Protein AF-A0A3D1R411-F1 (afdb_monomer_lite)

Foldseek 3Di:
DPQWDAWDKDWDDDPPHRVAIEIAIETEGADPVVVCVLPQQFAWDWAWAQDVNFTWTWIARLLAGRDTRTDGDDPVCLVRNLRNCVVVQWHFYWYDHPPDIDTPGVNGHLADYDSVCLLNVLVVCVVVVVLVSSLVSLVVVCVVPVQQHLSSLQSPLVSCVVVVNLVRSLVSLLSSQQSQADPQQFHALSNLSSLLSNLVSCVVVVVNQLSVLSLVLSCLSRVSRLVSLLSVCLSVVPDLVSLLQSLLSSVLSPHDLVVSLVSCVSVCVVVVHDSVVSSVSSVVSNVVDDSNPHCPVPDPGDRSVVSLCSNQNDDPSSPDPDVVVVD

Secondary structure (DSSP, 8-state):
--SEEEEEEEEEEETTEEEEEEEEEEEEES-HHHHHHHHTT---EEEEEEETTEEEEEEEETTTEEEEEEEEPPGGGHHHHHHHHHHHT---EEEEETTEEEE-HHHHTT----TTSHHHHHHHHHHTT-HHHHHHHHHHHHHH-TTT-HHHHHHHHHHHHHTT-HHHHHHHHHHHHHHSB-TT-BBPGGGHHHHHHHHHHHHHTT-HHHHHHHHHHHHHH-TT-HHHHHHHHHH--S-HHHHHHHHHHHHHHT--HHHHHHHHHHHHHHTT--HHHHHHHHHHHHTT-----SGGGS--PPBHHHHHHHHH-SSGGGSPPPGGGG-

Structure (mmCIF, N/CA/C/O backbone):
data_AF-A0A3D1R411-F1
#
_entry.id   AF-A0A3D1R411-F1
#
loop_
_atom_site.group_PDB
_atom_site.id
_atom_site.type_symbol
_atom_site.label_atom_id
_atom_site.label_alt_id
_atom_site.label_comp_id
_atom_site.label_asym_id
_atom_site.label_entity_id
_atom_site.label_seq_id
_atom_site.pdbx_PDB_ins_code
_atom_site.Cartn_x
_atom_site.Cartn_y
_atom_site.Cartn_z
_atom_site.occupancy
_atom_site.B_iso_or_equiv
_atom_site.auth_seq_id
_atom_site.auth_comp_id
_atom_site.auth_asym_id
_atom_site.auth_atom_id
_atom_site.pdbx_PDB_model_num
ATOM 1 N N . MET A 1 1 ? 7.576 23.754 -2.829 1.00 50.22 1 MET A N 1
ATOM 2 C CA . MET A 1 1 ? 8.379 23.478 -4.041 1.00 50.22 1 MET A CA 1
ATOM 3 C C . MET A 1 1 ? 8.126 22.027 -4.418 1.00 50.22 1 MET A C 1
ATOM 5 O O . MET A 1 1 ? 7.966 21.233 -3.502 1.00 50.22 1 MET A O 1
ATOM 9 N N . LYS A 1 2 ? 7.994 21.672 -5.702 1.00 75.94 2 LYS A N 1
ATOM 10 C CA . LYS A 1 2 ? 7.875 20.256 -6.093 1.00 75.94 2 LYS A CA 1
ATOM 11 C C . LYS A 1 2 ? 9.250 19.611 -5.886 1.00 75.94 2 LYS A C 1
ATOM 13 O O . LYS A 1 2 ? 10.207 20.077 -6.495 1.00 75.94 2 LYS A O 1
ATOM 18 N N . LEU A 1 3 ? 9.348 18.629 -4.987 1.00 87.88 3 LEU A N 1
ATOM 19 C CA . LEU A 1 3 ? 10.617 17.959 -4.683 1.00 87.88 3 LEU A CA 1
ATOM 20 C C . LEU A 1 3 ? 11.093 17.111 -5.872 1.00 87.88 3 LEU A C 1
ATOM 22 O O . LEU A 1 3 ? 12.260 17.189 -6.242 1.00 87.88 3 LEU A O 1
ATOM 26 N N . HIS A 1 4 ? 10.165 16.385 -6.502 1.00 91.06 4 HIS A N 1
ATOM 27 C CA . HIS A 1 4 ? 10.360 15.676 -7.767 1.00 91.06 4 HIS A CA 1
ATOM 28 C C . HIS A 1 4 ? 10.465 16.650 -8.941 1.00 91.06 4 HIS A C 1
ATOM 30 O O . HIS A 1 4 ? 9.543 17.443 -9.177 1.00 91.06 4 HIS A O 1
ATOM 36 N N . THR A 1 5 ? 11.553 16.557 -9.701 1.00 91.81 5 THR A N 1
ATOM 37 C CA . THR A 1 5 ? 11.831 17.422 -10.857 1.00 91.81 5 THR A CA 1
ATOM 38 C C . THR A 1 5 ? 11.726 16.691 -12.194 1.00 91.81 5 THR A C 1
ATOM 40 O O . THR A 1 5 ? 11.579 17.346 -13.226 1.00 91.81 5 THR A O 1
ATOM 43 N N . GLY A 1 6 ? 11.729 15.358 -12.194 1.00 94.06 6 GLY A N 1
ATOM 44 C CA . GLY A 1 6 ? 11.579 14.528 -13.386 1.00 94.06 6 GLY A CA 1
ATOM 45 C C . GLY A 1 6 ? 12.172 13.141 -13.175 1.00 94.06 6 GLY A C 1
ATOM 46 O O . GLY A 1 6 ? 12.452 12.743 -12.055 1.00 94.06 6 GLY A O 1
ATOM 47 N N . GLY A 1 7 ? 12.397 12.402 -14.252 1.00 96.25 7 GLY A N 1
ATOM 48 C CA . GLY A 1 7 ? 13.066 11.112 -14.171 1.00 96.25 7 GLY A CA 1
ATOM 49 C C . GLY A 1 7 ? 13.227 10.470 -15.538 1.00 96.25 7 GLY A C 1
ATOM 50 O O . GLY A 1 7 ? 12.665 10.930 -16.535 1.00 96.25 7 GLY A O 1
ATOM 51 N N . SER A 1 8 ? 14.021 9.410 -15.587 1.00 97.19 8 SER A N 1
ATOM 52 C CA . SER A 1 8 ? 14.295 8.658 -16.807 1.00 97.19 8 SER A CA 1
ATOM 53 C C . SER A 1 8 ? 14.595 7.197 -16.490 1.00 97.19 8 SER A C 1
ATOM 55 O O . SER A 1 8 ? 14.811 6.832 -15.337 1.00 97.19 8 SER A O 1
ATOM 57 N N . TYR A 1 9 ? 14.601 6.358 -17.519 1.00 97.12 9 TYR A N 1
ATOM 58 C CA . TYR A 1 9 ? 15.096 4.993 -17.419 1.00 97.12 9 TYR A CA 1
ATOM 59 C C . TYR A 1 9 ? 16.066 4.701 -18.557 1.00 97.12 9 TYR A C 1
ATOM 61 O O . TYR A 1 9 ? 15.960 5.271 -19.647 1.00 97.12 9 TYR A O 1
ATOM 69 N N . SER A 1 10 ? 17.012 3.809 -18.294 1.00 96.44 10 SER A N 1
ATOM 70 C CA . SER A 1 10 ? 17.988 3.320 -19.264 1.00 96.44 10 SER A CA 1
ATOM 71 C C . SER A 1 10 ? 18.096 1.803 -19.189 1.00 96.44 10 SER A C 1
ATOM 73 O O . SER A 1 10 ? 17.691 1.192 -18.202 1.00 96.44 10 SER A O 1
ATOM 75 N N . PHE A 1 11 ? 18.622 1.202 -20.253 1.00 95.62 11 PHE A N 1
ATOM 76 C CA . PHE A 1 11 ? 18.886 -0.230 -20.322 1.00 95.62 11 PHE A CA 1
ATOM 77 C C . PHE A 1 11 ? 20.383 -0.481 -20.209 1.00 95.62 11 PHE A C 1
ATOM 79 O O . PHE A 1 11 ? 21.178 0.219 -20.839 1.00 95.62 11 PHE A O 1
ATOM 86 N N . SER A 1 12 ? 20.733 -1.497 -19.431 1.00 93.12 12 SER A N 1
ATOM 87 C CA . SER A 1 12 ? 22.096 -1.999 -19.295 1.00 93.12 12 SER A CA 1
ATOM 88 C C . SER A 1 12 ? 22.105 -3.512 -19.516 1.00 93.12 12 SER A C 1
ATOM 90 O O . SER A 1 12 ? 21.142 -4.171 -19.115 1.00 93.12 12 SER A O 1
ATOM 92 N N . PRO A 1 13 ? 23.164 -4.088 -20.113 1.00 91.56 13 PRO A N 1
ATOM 93 C CA . PRO A 1 13 ? 23.298 -5.537 -20.246 1.00 91.56 13 PRO A CA 1
ATOM 94 C C . PRO A 1 13 ? 23.218 -6.245 -18.890 1.00 91.56 13 PRO A C 1
ATOM 96 O O . PRO A 1 13 ? 23.709 -5.722 -17.888 1.00 91.56 13 PRO A O 1
ATOM 99 N N . ILE A 1 14 ? 22.627 -7.437 -18.863 1.00 88.19 14 ILE A N 1
ATOM 100 C CA . ILE A 1 14 ? 22.613 -8.289 -17.671 1.00 88.19 14 ILE A CA 1
ATOM 101 C C . ILE A 1 14 ? 23.917 -9.089 -17.622 1.00 88.19 14 ILE A C 1
ATOM 103 O O . ILE A 1 14 ? 24.292 -9.765 -18.583 1.00 88.19 14 ILE A O 1
ATOM 107 N N . ASP A 1 15 ? 24.615 -9.035 -16.488 1.00 83.81 15 ASP A N 1
ATOM 108 C CA . ASP A 1 15 ? 25.842 -9.806 -16.295 1.00 83.81 15 ASP A CA 1
ATOM 109 C C . ASP A 1 15 ? 25.581 -11.307 -16.485 1.00 83.81 15 ASP A C 1
ATOM 111 O O . ASP A 1 15 ? 24.716 -11.903 -15.844 1.00 83.81 15 ASP A O 1
ATOM 115 N N . GLY A 1 16 ? 26.353 -11.929 -17.378 1.00 80.69 16 GLY A N 1
ATOM 116 C CA . GLY A 1 16 ? 26.216 -13.349 -17.713 1.00 80.69 16 GLY A CA 1
ATOM 117 C C . GLY A 1 16 ? 25.203 -13.667 -18.818 1.00 80.69 16 GLY A C 1
ATOM 118 O O . GLY A 1 16 ? 25.124 -14.827 -19.217 1.00 80.69 16 GLY A O 1
ATOM 119 N N . ASP A 1 17 ? 24.500 -12.672 -19.367 1.00 81.38 17 ASP A N 1
ATOM 120 C CA . ASP A 1 17 ? 23.529 -12.852 -20.450 1.00 81.38 17 ASP A CA 1
ATOM 121 C C . ASP A 1 17 ? 23.611 -11.705 -21.471 1.00 81.38 17 ASP A C 1
ATOM 123 O O . ASP A 1 17 ? 23.025 -10.638 -21.306 1.00 81.38 17 ASP A O 1
ATOM 127 N N . ARG A 1 18 ? 24.385 -11.920 -22.543 1.00 73.25 18 ARG A N 1
ATOM 128 C CA . ARG A 1 18 ? 24.717 -10.872 -23.529 1.00 73.25 18 ARG A CA 1
ATOM 129 C C . ARG A 1 18 ? 23.530 -10.401 -24.368 1.00 73.25 18 ARG A C 1
ATOM 131 O O . ARG A 1 18 ? 23.625 -9.329 -24.959 1.00 73.25 18 ARG A O 1
ATOM 138 N N . ASP A 1 19 ? 22.459 -11.188 -24.421 1.00 81.69 19 ASP A N 1
ATOM 139 C CA . ASP A 1 19 ? 21.261 -10.885 -25.206 1.00 81.69 19 ASP A CA 1
ATOM 140 C C . ASP A 1 19 ? 20.130 -10.313 -24.333 1.00 81.69 19 ASP A C 1
ATOM 142 O O . ASP A 1 19 ? 19.042 -10.023 -24.837 1.00 81.69 19 ASP A O 1
ATOM 146 N N . ALA A 1 20 ? 20.368 -10.144 -23.028 1.00 85.44 20 ALA A N 1
ATOM 147 C CA . ALA A 1 20 ? 19.395 -9.607 -22.092 1.00 85.44 20 ALA A CA 1
ATOM 148 C C . ALA A 1 20 ? 19.849 -8.267 -21.505 1.00 85.44 20 ALA A C 1
ATOM 150 O O . ALA A 1 20 ? 21.019 -8.042 -21.199 1.00 85.44 20 ALA A O 1
ATOM 151 N N . GLU A 1 21 ? 18.884 -7.374 -21.311 1.00 92.44 21 GLU A N 1
ATOM 152 C CA . GLU A 1 21 ? 19.087 -6.067 -20.698 1.00 92.44 21 GLU A CA 1
ATOM 153 C C . GLU A 1 21 ? 18.132 -5.901 -19.516 1.00 92.44 21 GLU A C 1
ATOM 155 O O . GLU A 1 21 ? 17.003 -6.397 -19.538 1.00 92.44 21 GLU A O 1
ATOM 160 N N . ALA A 1 22 ? 18.571 -5.171 -18.497 1.00 91.19 22 ALA A N 1
ATOM 161 C CA . ALA A 1 22 ? 17.745 -4.740 -17.381 1.00 91.19 22 ALA A CA 1
ATOM 162 C C . ALA A 1 22 ? 17.520 -3.231 -17.462 1.00 91.19 22 ALA A C 1
ATOM 164 O O . ALA A 1 22 ? 18.435 -2.466 -17.778 1.00 91.19 22 ALA A O 1
ATOM 165 N N . ALA A 1 23 ? 16.289 -2.811 -17.180 1.00 93.56 23 ALA A N 1
ATOM 166 C CA . ALA A 1 23 ? 15.961 -1.402 -17.053 1.00 93.56 23 ALA A CA 1
ATOM 167 C C . ALA A 1 23 ? 16.312 -0.901 -15.648 1.00 93.56 23 ALA A C 1
ATOM 169 O O . ALA A 1 23 ? 15.982 -1.559 -14.663 1.00 93.56 23 ALA A O 1
ATOM 170 N N . SER A 1 24 ? 16.899 0.290 -15.570 1.00 93.50 24 SER A N 1
ATOM 171 C CA . SER A 1 24 ? 17.118 1.025 -14.324 1.00 93.50 24 SER A CA 1
ATOM 172 C C . SER A 1 24 ? 16.342 2.333 -14.369 1.00 93.50 24 SER A C 1
ATOM 174 O O . SER A 1 24 ? 16.470 3.089 -15.332 1.00 93.50 24 SER A O 1
ATOM 176 N N . PHE A 1 25 ? 15.547 2.607 -13.339 1.00 95.69 25 PHE A N 1
ATOM 177 C CA . PHE A 1 25 ? 14.743 3.820 -13.215 1.00 95.69 25 PHE A CA 1
ATOM 178 C C . PHE A 1 25 ? 15.414 4.808 -12.266 1.00 95.69 25 PHE A C 1
ATOM 180 O O . PHE A 1 25 ? 15.779 4.457 -11.146 1.00 95.69 25 PHE A O 1
ATOM 187 N N . VAL A 1 26 ? 15.539 6.060 -12.703 1.00 97.00 26 VAL A N 1
ATOM 188 C CA . VAL A 1 26 ? 16.092 7.144 -11.894 1.00 97.00 26 VAL A CA 1
ATOM 189 C C . VAL A 1 26 ? 15.114 8.306 -11.842 1.00 97.00 26 VAL A C 1
ATOM 191 O O . VAL A 1 26 ? 14.816 8.934 -12.860 1.00 97.00 26 VAL A O 1
ATOM 194 N N . PHE A 1 27 ? 14.628 8.591 -10.640 1.00 96.62 27 PHE A N 1
ATOM 195 C CA . PHE A 1 27 ? 13.842 9.775 -10.326 1.00 96.62 27 PHE A CA 1
ATOM 196 C C . PHE A 1 27 ? 14.778 10.911 -9.918 1.00 96.62 27 PHE A C 1
ATOM 198 O O . PHE A 1 27 ? 15.664 10.723 -9.097 1.00 96.62 27 PHE A O 1
ATOM 205 N N . GLU A 1 28 ? 14.578 12.099 -10.465 1.00 97.19 28 GLU A N 1
ATOM 206 C CA . GLU A 1 28 ? 15.368 13.293 -10.177 1.00 97.19 28 GLU A CA 1
ATOM 207 C C . GLU A 1 28 ? 14.645 14.156 -9.133 1.00 97.19 28 GLU A C 1
ATOM 209 O O . GLU A 1 28 ? 13.429 14.388 -9.213 1.00 97.19 28 GLU A O 1
ATOM 214 N N . ALA A 1 29 ? 15.398 14.650 -8.151 1.00 95.75 29 ALA A N 1
ATOM 215 C CA . ALA A 1 29 ? 14.887 15.505 -7.091 1.00 95.75 29 ALA A CA 1
ATOM 216 C C . ALA A 1 29 ? 15.810 16.695 -6.791 1.00 95.75 29 ALA A C 1
ATOM 218 O O . ALA A 1 29 ? 17.022 16.669 -6.994 1.00 95.75 29 ALA A O 1
ATOM 219 N N . ALA A 1 30 ? 15.209 17.785 -6.309 1.00 94.38 30 ALA A N 1
ATOM 220 C CA . ALA A 1 30 ? 15.898 19.067 -6.143 1.00 94.38 30 ALA A CA 1
ATOM 221 C C . ALA A 1 30 ? 16.762 19.175 -4.871 1.00 94.38 30 ALA A C 1
ATOM 223 O O . ALA A 1 30 ? 17.569 20.097 -4.764 1.00 94.38 30 ALA A O 1
ATOM 224 N N . SER A 1 31 ? 16.561 18.306 -3.875 1.00 94.50 31 SER A N 1
ATOM 225 C CA . SER A 1 31 ? 17.193 18.437 -2.556 1.00 94.50 31 SER A CA 1
ATOM 226 C C . SER A 1 31 ? 17.399 17.081 -1.891 1.00 94.50 31 SER A C 1
ATOM 228 O O . SER A 1 31 ? 16.433 16.432 -1.493 1.00 94.50 31 SER A O 1
ATOM 230 N N . ALA A 1 32 ? 18.663 16.692 -1.698 1.00 93.88 32 ALA A N 1
ATOM 231 C CA . ALA A 1 32 ? 19.018 15.473 -0.971 1.00 93.88 32 ALA A CA 1
ATOM 232 C C . ALA A 1 32 ? 18.498 15.497 0.475 1.00 93.88 32 ALA A C 1
ATOM 234 O O . ALA A 1 32 ? 17.929 14.515 0.932 1.00 93.88 32 ALA A O 1
ATOM 235 N N . VAL A 1 33 ? 18.598 16.643 1.161 1.00 92.81 33 VAL A N 1
ATOM 236 C CA . VAL A 1 33 ? 18.140 16.799 2.554 1.00 92.81 33 VAL A CA 1
ATOM 237 C C . VAL A 1 33 ? 16.627 16.608 2.679 1.00 92.81 33 VAL A C 1
ATOM 239 O O . VAL A 1 33 ? 16.150 16.069 3.673 1.00 92.81 33 VAL A O 1
ATOM 242 N N . GLU A 1 34 ? 15.844 17.069 1.698 1.00 90.56 34 GLU A N 1
ATOM 243 C CA . GLU A 1 34 ? 14.392 16.859 1.733 1.00 90.56 34 GLU A CA 1
ATOM 244 C C . GLU A 1 34 ? 14.004 15.433 1.347 1.00 90.56 34 GLU A C 1
ATOM 246 O O . GLU A 1 34 ? 13.068 14.903 1.937 1.00 90.56 34 GLU A O 1
ATOM 251 N N . VAL A 1 35 ? 14.732 14.796 0.422 1.00 90.25 35 VAL A N 1
ATOM 252 C CA . VAL A 1 35 ? 14.542 13.371 0.105 1.00 90.25 35 VAL A CA 1
ATOM 253 C C . VAL A 1 35 ? 14.866 12.499 1.312 1.00 90.25 35 VAL A C 1
ATOM 255 O O . VAL A 1 35 ? 14.055 11.655 1.668 1.00 90.25 35 VAL A O 1
ATOM 258 N N . GLU A 1 36 ? 15.984 12.740 1.993 1.00 88.50 36 GLU A N 1
ATOM 259 C CA . GLU A 1 36 ? 16.364 12.002 3.200 1.00 88.50 36 GLU A CA 1
ATOM 260 C C . GLU A 1 36 ? 15.275 12.106 4.276 1.00 88.50 36 GLU A C 1
ATOM 262 O O . GLU A 1 36 ? 14.790 11.089 4.760 1.00 88.50 36 GLU A O 1
ATOM 267 N N . LYS A 1 37 ? 14.784 13.320 4.559 1.00 84.19 37 LYS A N 1
ATOM 268 C CA . LYS A 1 37 ? 13.663 13.546 5.492 1.00 84.19 37 LYS A CA 1
ATOM 269 C C . LYS A 1 37 ? 12.349 12.909 5.050 1.00 84.19 37 LYS A C 1
ATOM 271 O O . LYS A 1 37 ? 11.496 12.634 5.893 1.00 84.19 37 LYS A O 1
ATOM 276 N N . LEU A 1 38 ? 12.124 12.792 3.743 1.00 81.81 38 LEU A N 1
ATOM 277 C CA . LEU A 1 38 ? 10.914 12.209 3.173 1.00 81.81 38 LEU A CA 1
ATOM 278 C C . LEU A 1 38 ? 10.946 10.680 3.275 1.00 81.81 38 LEU A C 1
ATOM 280 O O . LEU A 1 38 ? 9.926 10.082 3.604 1.00 81.81 38 LEU A O 1
ATOM 284 N N . LEU A 1 39 ? 12.111 10.076 3.029 1.00 81.50 39 LEU A N 1
ATOM 285 C CA . LEU A 1 39 ? 12.349 8.638 3.141 1.00 81.50 39 LEU A CA 1
ATOM 286 C C . LEU A 1 39 ? 12.491 8.177 4.599 1.00 81.50 39 LEU A C 1
ATOM 288 O O . LEU A 1 39 ? 12.209 7.018 4.898 1.00 81.50 39 LEU A O 1
ATOM 292 N N . GLU A 1 40 ? 12.898 9.067 5.509 1.00 75.44 40 GLU A N 1
ATOM 293 C CA . GLU A 1 40 ? 13.064 8.766 6.931 1.00 75.44 40 GLU A CA 1
ATOM 294 C C . GLU A 1 40 ? 11.789 8.133 7.518 1.00 75.44 40 GLU A C 1
ATOM 296 O O . GLU A 1 40 ? 10.752 8.780 7.671 1.00 75.44 40 GLU A O 1
ATOM 301 N N . ALA A 1 41 ? 11.892 6.839 7.848 1.00 64.25 41 ALA A N 1
ATOM 302 C CA . ALA A 1 41 ? 10.840 6.021 8.454 1.00 64.25 41 ALA A CA 1
ATOM 303 C C . ALA A 1 41 ? 9.556 5.834 7.611 1.00 64.25 41 ALA A C 1
ATOM 305 O O . ALA A 1 41 ? 8.499 5.545 8.181 1.00 64.25 41 ALA A O 1
ATOM 306 N N . MET A 1 42 ? 9.628 5.980 6.281 1.00 76.69 42 MET A N 1
ATOM 307 C CA . MET A 1 42 ? 8.470 5.856 5.383 1.00 76.69 42 MET A CA 1
ATOM 308 C C . MET A 1 42 ? 8.598 4.679 4.413 1.00 76.69 42 MET A C 1
ATOM 310 O O . MET A 1 42 ? 9.681 4.352 3.933 1.00 76.69 42 MET A O 1
ATOM 314 N N . TYR A 1 43 ? 7.465 4.049 4.092 1.00 81.56 43 TYR A N 1
ATOM 315 C CA . TYR A 1 43 ? 7.401 3.059 3.022 1.00 81.56 43 TYR A CA 1
ATOM 316 C C . TYR A 1 43 ? 7.350 3.748 1.655 1.00 81.56 43 TYR A C 1
ATOM 318 O O . TYR A 1 43 ? 6.511 4.623 1.428 1.00 81.56 43 TYR A O 1
ATOM 326 N N . VAL A 1 44 ? 8.213 3.314 0.735 1.00 87.06 44 VAL A N 1
ATOM 327 C CA . VAL A 1 44 ? 8.128 3.678 -0.681 1.00 87.06 44 VAL A CA 1
ATOM 328 C C . VAL A 1 44 ? 7.411 2.565 -1.431 1.00 87.06 44 VAL A C 1
ATOM 330 O O . VAL A 1 44 ? 7.860 1.423 -1.455 1.00 87.06 44 VAL A O 1
ATOM 333 N N . GLU A 1 45 ? 6.288 2.902 -2.053 1.00 88.31 45 GLU A N 1
ATOM 334 C CA . GLU A 1 45 ? 5.479 1.968 -2.826 1.00 88.31 45 GLU A CA 1
ATOM 335 C C . GLU A 1 45 ? 5.776 2.122 -4.326 1.00 88.31 45 GLU A C 1
ATOM 337 O O . GLU A 1 45 ? 5.373 3.132 -4.923 1.00 88.31 45 GLU A O 1
ATOM 342 N N . PRO A 1 46 ? 6.447 1.144 -4.960 1.00 89.62 46 PRO A N 1
ATOM 343 C CA . PRO A 1 46 ? 6.541 1.076 -6.410 1.00 89.62 46 PRO A CA 1
ATOM 344 C C . PRO A 1 46 ? 5.209 0.615 -7.007 1.00 89.62 46 PRO A C 1
ATOM 346 O O . PRO A 1 46 ? 4.572 -0.326 -6.532 1.00 89.62 46 PRO A O 1
ATOM 349 N N . SER A 1 47 ? 4.765 1.269 -8.076 1.00 91.38 47 SER A N 1
ATOM 350 C CA . SER A 1 47 ? 3.524 0.901 -8.757 1.00 91.38 47 SER A CA 1
ATOM 351 C C . SER A 1 47 ? 3.531 1.300 -10.228 1.00 91.38 47 SER A C 1
ATOM 353 O O . SER A 1 47 ? 4.176 2.265 -10.631 1.00 91.38 47 SER A O 1
ATOM 355 N N . LEU A 1 48 ? 2.752 0.584 -11.037 1.00 93.69 48 LEU A N 1
ATOM 356 C CA . LEU A 1 48 ? 2.418 1.008 -12.393 1.00 93.69 48 LEU A CA 1
ATOM 357 C C . LEU A 1 48 ? 1.083 1.745 -12.381 1.00 93.69 48 LEU A C 1
ATOM 359 O O . LEU A 1 48 ? 0.080 1.230 -11.881 1.00 93.69 48 LEU A O 1
ATOM 363 N N . ARG A 1 49 ? 1.061 2.956 -12.940 1.00 94.62 49 ARG A N 1
ATOM 364 C CA . ARG A 1 49 ? -0.139 3.805 -13.003 1.00 94.62 49 ARG A CA 1
ATOM 365 C C . ARG A 1 49 ? -0.320 4.380 -14.400 1.00 94.62 49 ARG A C 1
ATOM 367 O O . ARG A 1 49 ? 0.618 4.430 -15.191 1.00 94.62 49 ARG A O 1
ATOM 374 N N . LEU A 1 50 ? -1.539 4.825 -14.695 1.00 94.69 50 LEU A N 1
ATOM 375 C CA . LEU A 1 50 ? -1.788 5.667 -15.859 1.00 94.69 50 LEU A CA 1
ATOM 376 C C . LEU A 1 50 ? -1.602 7.133 -15.470 1.00 94.69 50 LEU A C 1
ATOM 378 O O . LEU A 1 50 ? -2.327 7.642 -14.618 1.00 94.69 50 LEU A O 1
ATOM 382 N N . VAL A 1 51 ? -0.654 7.805 -16.114 1.00 91.31 51 VAL A N 1
ATOM 383 C CA . VAL A 1 51 ? -0.417 9.248 -15.997 1.00 91.31 51 VAL A CA 1
ATOM 384 C C . VAL A 1 51 ? -0.662 9.852 -17.372 1.00 91.31 51 VAL A C 1
ATOM 386 O O . VAL A 1 51 ? -0.055 9.427 -18.354 1.00 91.31 51 VAL A O 1
ATOM 389 N N . ASP A 1 52 ? -1.629 10.766 -17.463 1.00 89.38 52 ASP A N 1
ATOM 390 C CA . ASP A 1 52 ? -2.089 11.359 -18.728 1.00 89.38 52 ASP A CA 1
ATOM 391 C C . ASP A 1 52 ? -2.418 10.306 -19.810 1.00 89.38 52 ASP A C 1
ATOM 393 O O . ASP A 1 52 ? -2.093 10.442 -20.990 1.00 89.38 52 ASP A O 1
ATOM 397 N N . GLY A 1 53 ? -3.039 9.199 -19.383 1.00 88.94 53 GLY A N 1
ATOM 398 C CA . GLY A 1 53 ? -3.436 8.084 -20.251 1.00 88.94 53 GLY A CA 1
ATOM 399 C C . GLY A 1 53 ? -2.293 7.165 -20.697 1.00 88.94 53 GLY A C 1
ATOM 400 O O . GLY A 1 53 ? -2.537 6.228 -21.457 1.00 88.94 53 GLY A O 1
ATOM 401 N N . ARG A 1 54 ? -1.059 7.391 -20.232 1.00 91.81 54 ARG A N 1
ATOM 402 C CA . ARG A 1 54 ? 0.117 6.571 -20.553 1.00 91.81 54 ARG A CA 1
ATOM 403 C C . ARG A 1 54 ? 0.566 5.768 -19.344 1.00 91.81 54 ARG A C 1
ATOM 405 O O . ARG A 1 54 ? 0.461 6.235 -18.215 1.00 91.81 54 ARG A O 1
ATOM 412 N N . LEU A 1 55 ? 1.079 4.566 -19.587 1.00 96.12 55 LEU A N 1
ATOM 413 C CA . LEU A 1 55 ? 1.677 3.759 -18.531 1.00 96.12 55 LEU A CA 1
ATOM 414 C C . LEU A 1 55 ? 2.933 4.464 -18.007 1.00 96.12 55 LEU A C 1
ATOM 416 O O . LEU A 1 55 ? 3.768 4.912 -18.791 1.00 96.12 55 LEU A O 1
ATOM 420 N N . ALA A 1 56 ? 3.060 4.559 -16.692 1.00 96.62 56 ALA A N 1
ATOM 421 C CA . ALA A 1 56 ? 4.225 5.107 -16.022 1.00 96.62 56 ALA A CA 1
ATOM 422 C C . ALA A 1 56 ? 4.633 4.195 -14.867 1.00 96.62 56 ALA A C 1
ATOM 424 O O . ALA A 1 56 ? 3.771 3.637 -14.179 1.00 96.62 56 ALA A O 1
ATOM 425 N N . TYR A 1 57 ? 5.942 4.074 -14.656 1.00 95.50 57 TYR A N 1
ATOM 426 C CA . TYR A 1 57 ? 6.484 3.531 -13.419 1.00 95.50 57 TYR A CA 1
ATOM 427 C C . TYR A 1 57 ? 6.523 4.644 -12.386 1.00 95.50 57 TYR A C 1
ATOM 429 O O . TYR A 1 57 ? 7.040 5.733 -12.654 1.00 95.50 57 TYR A O 1
ATOM 437 N N . CYS A 1 58 ? 5.929 4.384 -11.230 1.00 94.88 58 CYS A N 1
ATOM 438 C CA . CYS A 1 58 ? 5.745 5.373 -10.193 1.00 94.88 58 CYS A CA 1
ATOM 439 C C . CYS A 1 58 ? 6.317 4.891 -8.871 1.00 94.88 58 CYS A C 1
ATOM 441 O O . CYS A 1 58 ? 6.139 3.731 -8.504 1.00 94.88 58 CYS A O 1
ATOM 443 N N . ILE A 1 59 ? 6.887 5.824 -8.118 1.00 92.56 59 ILE A N 1
ATOM 444 C CA . ILE A 1 59 ? 7.092 5.664 -6.682 1.00 92.56 59 ILE A CA 1
ATOM 445 C C . ILE A 1 59 ? 6.156 6.620 -5.945 1.00 92.56 59 ILE A C 1
ATOM 447 O O . ILE A 1 59 ? 5.956 7.769 -6.348 1.00 92.56 59 ILE A O 1
ATOM 451 N N . THR A 1 60 ? 5.542 6.124 -4.881 1.00 90.44 60 THR A N 1
ATOM 452 C CA . THR A 1 60 ? 4.700 6.905 -3.970 1.00 90.44 60 THR A CA 1
ATOM 453 C C . THR A 1 60 ? 5.185 6.722 -2.548 1.00 90.44 60 THR A C 1
ATOM 455 O O . THR A 1 60 ? 5.641 5.639 -2.196 1.00 90.44 60 THR A O 1
ATOM 458 N N . LEU A 1 61 ? 5.030 7.749 -1.715 1.00 87.88 61 LEU A N 1
ATOM 459 C CA . LEU A 1 61 ? 5.164 7.617 -0.268 1.00 87.88 61 LEU A CA 1
ATOM 460 C C . LEU A 1 61 ? 3.766 7.697 0.339 1.00 87.88 61 LEU A C 1
ATOM 462 O O . LEU A 1 61 ? 3.392 8.753 0.854 1.00 87.88 61 LEU A O 1
ATOM 466 N N . PRO A 1 62 ? 2.962 6.618 0.242 1.00 83.75 62 PRO A N 1
ATOM 467 C CA . PRO A 1 62 ? 1.541 6.644 0.599 1.00 83.75 62 PRO A CA 1
ATOM 468 C C . PRO A 1 62 ? 1.281 7.139 2.027 1.00 83.75 62 PRO A C 1
ATOM 470 O O . PRO A 1 62 ? 0.208 7.665 2.307 1.00 83.75 62 PRO A O 1
ATOM 473 N N . ASP A 1 63 ? 2.272 7.009 2.907 1.00 82.31 63 ASP A N 1
ATOM 474 C CA . ASP A 1 63 ? 2.202 7.426 4.302 1.00 82.31 63 ASP A CA 1
ATOM 475 C C . ASP A 1 63 ? 2.312 8.945 4.503 1.00 82.31 63 ASP A C 1
ATOM 477 O O . ASP A 1 63 ? 1.749 9.470 5.460 1.00 82.31 63 ASP A O 1
ATOM 481 N N . ARG A 1 64 ? 2.983 9.677 3.603 1.00 81.62 64 ARG A N 1
ATOM 482 C CA . ARG A 1 64 ? 3.325 11.097 3.810 1.00 81.62 64 ARG A CA 1
ATOM 483 C C . ARG A 1 64 ? 3.010 12.004 2.627 1.00 81.62 64 ARG A C 1
ATOM 485 O O . ARG A 1 64 ? 2.461 13.086 2.821 1.00 81.62 64 ARG A O 1
ATOM 492 N N . ASP A 1 65 ? 3.344 11.572 1.416 1.00 81.12 65 ASP A N 1
ATOM 493 C CA . ASP A 1 65 ? 3.026 12.273 0.174 1.00 81.12 65 ASP A CA 1
ATOM 494 C C . ASP A 1 65 ? 2.456 11.269 -0.838 1.00 81.12 65 ASP A C 1
ATOM 496 O O . ASP A 1 65 ? 3.207 10.540 -1.498 1.00 81.12 65 ASP A O 1
ATOM 500 N N . PRO A 1 66 ? 1.119 11.209 -0.983 1.00 77.25 66 PRO A N 1
ATOM 501 C CA . PRO A 1 66 ? 0.484 10.277 -1.904 1.00 77.25 66 PRO A CA 1
ATOM 502 C C . PRO A 1 66 ? 0.667 10.688 -3.372 1.00 77.25 66 PRO A C 1
ATOM 504 O O . PRO A 1 66 ? 0.212 9.967 -4.262 1.00 77.25 66 PRO A O 1
ATOM 507 N N . THR A 1 67 ? 1.290 11.839 -3.651 1.00 87.12 67 THR A N 1
ATOM 508 C CA . THR A 1 67 ? 1.542 12.299 -5.015 1.00 87.12 67 THR A CA 1
ATOM 509 C C . THR A 1 67 ? 2.588 11.399 -5.676 1.00 87.12 67 THR A C 1
ATOM 511 O O . THR A 1 67 ? 3.746 11.403 -5.256 1.00 87.12 67 THR A O 1
ATOM 514 N N . PRO A 1 68 ? 2.237 10.647 -6.735 1.00 91.00 68 PRO A N 1
ATOM 515 C CA . PRO A 1 68 ? 3.198 9.779 -7.396 1.00 91.00 68 PRO A CA 1
ATOM 516 C C . PRO A 1 68 ? 4.271 10.590 -8.111 1.00 91.00 68 PRO A C 1
ATOM 518 O O . PRO A 1 68 ? 3.982 11.500 -8.896 1.00 91.00 68 PRO A O 1
ATOM 521 N N . TRP A 1 69 ? 5.520 10.201 -7.895 1.00 94.38 69 TRP A N 1
ATOM 522 C CA . TRP A 1 69 ? 6.610 10.541 -8.794 1.00 94.38 69 TRP A CA 1
ATOM 523 C C . TRP A 1 69 ? 6.545 9.533 -9.924 1.00 94.38 69 TRP A C 1
ATOM 525 O O . TRP A 1 69 ? 6.377 8.345 -9.666 1.00 94.38 69 TRP A O 1
ATOM 535 N N . SER A 1 70 ? 6.598 9.990 -11.170 1.00 95.81 70 SER A N 1
ATOM 536 C CA . SER A 1 70 ? 6.289 9.141 -12.319 1.00 95.81 70 SER A CA 1
ATOM 537 C C . SER A 1 70 ? 7.298 9.309 -13.439 1.00 95.81 70 SER A C 1
ATOM 539 O O . SER A 1 70 ? 7.708 10.423 -13.767 1.00 95.81 70 SER A O 1
ATOM 541 N N . ILE A 1 71 ? 7.654 8.179 -14.042 1.00 97.06 71 ILE A N 1
ATOM 542 C CA . ILE A 1 71 ? 8.464 8.089 -15.249 1.00 97.06 71 ILE A CA 1
ATOM 543 C C . ILE A 1 71 ? 7.594 7.409 -16.313 1.00 97.06 71 ILE A C 1
ATOM 545 O O . ILE A 1 71 ? 7.311 6.211 -16.197 1.00 97.06 71 ILE A O 1
ATOM 549 N N . PRO A 1 72 ? 7.117 8.151 -17.331 1.00 96.25 72 PRO A N 1
ATOM 550 C CA . PRO A 1 72 ? 6.340 7.576 -18.422 1.00 96.25 72 PRO A CA 1
ATOM 551 C C . PRO A 1 72 ? 7.139 6.502 -19.161 1.00 96.25 72 PRO A C 1
ATOM 553 O O . PRO A 1 72 ? 8.291 6.724 -19.529 1.00 96.25 72 PRO A O 1
ATOM 556 N N . ILE A 1 73 ? 6.509 5.360 -19.420 1.00 96.19 73 ILE A N 1
ATOM 557 C CA . ILE A 1 73 ? 7.113 4.236 -20.135 1.00 96.19 73 ILE A CA 1
ATOM 558 C C . ILE A 1 73 ? 6.707 4.315 -21.605 1.00 96.19 73 ILE A C 1
ATOM 560 O O . ILE A 1 73 ? 5.531 4.506 -21.935 1.00 96.19 73 ILE A O 1
ATOM 564 N N . ARG A 1 74 ? 7.673 4.150 -22.514 1.00 95.31 74 ARG A N 1
ATOM 565 C CA . ARG A 1 74 ? 7.365 4.012 -23.942 1.00 95.31 74 ARG A CA 1
ATOM 566 C C . ARG A 1 74 ? 6.683 2.662 -24.192 1.00 95.31 74 ARG A C 1
ATOM 568 O O . ARG A 1 74 ? 7.194 1.654 -23.712 1.00 95.31 74 ARG A O 1
ATOM 575 N N . PRO A 1 75 ? 5.587 2.604 -24.973 1.00 93.62 75 PRO A N 1
ATOM 576 C CA . PRO A 1 75 ? 4.902 1.342 -25.266 1.00 93.62 75 PRO A CA 1
ATOM 577 C C . PRO A 1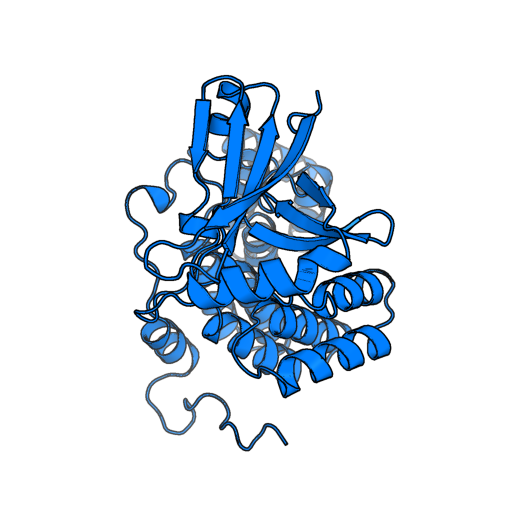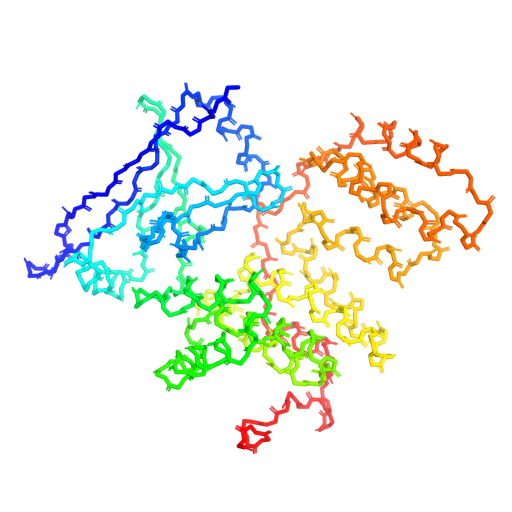 75 ? 5.830 0.238 -25.793 1.00 93.62 75 PRO A C 1
ATOM 579 O O . PRO A 1 75 ? 5.722 -0.904 -25.356 1.00 93.62 75 PRO A O 1
ATOM 582 N N . ASP A 1 76 ? 6.789 0.598 -26.649 1.00 95.12 76 ASP A N 1
ATOM 583 C CA . ASP A 1 76 ? 7.744 -0.341 -27.254 1.00 95.12 76 ASP A CA 1
ATOM 584 C C . ASP A 1 76 ? 8.760 -0.914 -26.246 1.00 95.12 76 ASP A C 1
ATOM 586 O O . ASP A 1 76 ? 9.324 -1.985 -26.466 1.00 95.12 76 ASP A O 1
ATOM 590 N N . ASP A 1 77 ? 8.971 -0.237 -25.113 1.00 95.31 77 ASP A N 1
ATOM 591 C CA . ASP A 1 77 ? 9.915 -0.665 -24.076 1.00 95.31 77 ASP A CA 1
ATOM 592 C C . ASP A 1 77 ? 9.277 -1.605 -23.040 1.00 95.31 77 ASP A C 1
ATOM 594 O O . ASP A 1 77 ? 10.001 -2.281 -22.312 1.00 95.31 77 ASP A O 1
ATOM 598 N N . VAL A 1 78 ? 7.942 -1.706 -22.980 1.00 93.31 78 VAL A N 1
ATOM 599 C CA . VAL A 1 78 ? 7.224 -2.495 -21.959 1.00 93.31 78 VAL A CA 1
ATOM 600 C C . VAL A 1 78 ? 7.683 -3.954 -21.934 1.00 93.31 78 VAL A C 1
ATOM 602 O O . VAL A 1 78 ? 7.991 -4.485 -20.868 1.00 93.31 78 VAL A O 1
ATOM 605 N N . GLY A 1 79 ? 7.773 -4.597 -23.102 1.00 92.06 79 GLY A N 1
ATOM 606 C CA . GLY A 1 79 ? 8.202 -5.996 -23.198 1.00 92.06 79 GLY A CA 1
ATOM 607 C C . GLY A 1 79 ? 9.654 -6.202 -22.759 1.00 92.06 79 GLY A C 1
ATOM 608 O O . GLY A 1 79 ? 9.959 -7.184 -22.086 1.00 92.06 79 GLY A O 1
ATOM 609 N N . ARG A 1 80 ? 10.536 -5.246 -23.081 1.00 92.75 80 ARG A N 1
ATOM 610 C CA . ARG A 1 80 ? 11.953 -5.276 -22.686 1.00 92.75 80 ARG A CA 1
ATOM 611 C C . ARG A 1 80 ? 12.107 -5.119 -21.176 1.00 92.75 80 ARG A C 1
ATOM 613 O O . ARG A 1 80 ? 12.829 -5.893 -20.558 1.00 92.75 80 ARG A O 1
ATOM 620 N N . ILE A 1 81 ? 11.386 -4.167 -20.580 1.00 92.88 81 ILE A N 1
ATOM 621 C CA . ILE A 1 81 ? 11.395 -3.938 -19.129 1.00 92.88 81 ILE A CA 1
ATOM 622 C C . ILE A 1 81 ? 10.878 -5.177 -18.391 1.00 92.88 81 ILE A C 1
ATOM 624 O O . ILE A 1 81 ? 11.533 -5.647 -17.464 1.00 92.88 81 ILE A O 1
ATOM 628 N N . ALA A 1 82 ? 9.747 -5.737 -18.830 1.00 90.50 82 ALA A N 1
ATOM 629 C CA . ALA A 1 82 ? 9.162 -6.928 -18.219 1.00 90.50 82 ALA A CA 1
ATOM 630 C C . ALA A 1 82 ? 10.115 -8.136 -18.275 1.00 90.50 82 ALA A C 1
ATOM 632 O O . ALA A 1 82 ? 10.300 -8.826 -17.272 1.00 90.50 82 ALA A O 1
ATOM 633 N N . ALA A 1 83 ? 10.755 -8.367 -19.427 1.00 89.38 83 ALA A N 1
ATOM 634 C CA . ALA A 1 83 ? 11.718 -9.451 -19.599 1.00 89.38 83 ALA A CA 1
ATOM 635 C C . ALA A 1 83 ? 12.961 -9.270 -18.714 1.00 89.38 83 ALA A C 1
ATOM 637 O O . ALA A 1 83 ? 13.406 -10.233 -18.091 1.00 89.38 83 ALA A O 1
ATOM 638 N N . GLY A 1 84 ? 13.494 -8.047 -18.629 1.00 89.94 84 GLY A N 1
ATOM 639 C CA . GLY A 1 84 ? 14.622 -7.721 -17.759 1.00 89.94 84 GLY A CA 1
ATOM 640 C C . GLY A 1 84 ? 14.289 -7.937 -16.284 1.00 89.94 84 GLY A C 1
ATOM 641 O O . GLY A 1 84 ? 14.978 -8.700 -15.614 1.00 89.94 84 GLY A O 1
ATOM 642 N N . ALA A 1 85 ? 13.185 -7.350 -15.807 1.00 87.38 85 ALA A N 1
ATOM 643 C CA . ALA A 1 85 ? 12.738 -7.458 -14.416 1.00 87.38 85 ALA A CA 1
ATOM 644 C C . ALA A 1 85 ? 12.477 -8.912 -13.987 1.00 87.38 85 ALA A C 1
ATOM 646 O O . ALA A 1 85 ? 12.824 -9.302 -12.875 1.00 87.38 85 ALA A O 1
ATOM 647 N N . SER A 1 86 ? 11.908 -9.732 -14.880 1.00 85.50 86 SER A N 1
ATOM 648 C CA . SER A 1 86 ? 11.685 -11.159 -14.621 1.00 85.50 86 SER A CA 1
ATOM 649 C C . SER A 1 86 ? 12.997 -11.942 -14.480 1.00 85.50 86 SER A C 1
ATOM 651 O O . SER A 1 86 ? 13.091 -12.812 -13.618 1.00 85.50 86 SER A O 1
ATOM 653 N N . ARG A 1 87 ? 14.028 -11.623 -15.277 1.00 86.00 87 ARG A N 1
ATOM 654 C CA . ARG A 1 87 ? 15.340 -12.296 -15.209 1.00 86.00 87 ARG A CA 1
ATOM 655 C C . ARG A 1 87 ? 16.139 -11.913 -13.970 1.00 86.00 87 ARG A C 1
ATOM 657 O O . ARG A 1 87 ? 16.797 -12.765 -13.381 1.00 86.00 87 ARG A O 1
ATOM 664 N N . THR A 1 88 ? 16.112 -10.641 -13.588 1.00 82.94 88 THR A N 1
ATOM 665 C CA . THR A 1 88 ? 16.892 -10.125 -12.455 1.00 82.94 88 THR A CA 1
ATOM 666 C C . THR A 1 88 ? 16.164 -10.267 -11.118 1.00 82.94 88 THR A C 1
ATOM 668 O O . THR A 1 88 ? 16.796 -10.123 -10.070 1.00 82.94 88 THR A O 1
ATOM 671 N N . ASN A 1 89 ? 14.847 -10.517 -11.135 1.00 80.00 89 ASN A N 1
ATOM 672 C CA . ASN A 1 89 ? 13.963 -10.435 -9.968 1.00 80.00 89 ASN A CA 1
ATOM 673 C C . ASN A 1 89 ? 14.143 -9.117 -9.185 1.00 80.00 89 ASN A C 1
ATOM 675 O O . ASN A 1 89 ? 14.073 -9.055 -7.954 1.00 80.00 89 ASN A O 1
ATOM 679 N N . THR A 1 90 ? 14.469 -8.054 -9.916 1.00 77.62 90 THR A N 1
ATOM 680 C CA . THR A 1 90 ? 14.603 -6.700 -9.392 1.00 77.62 90 THR A CA 1
ATOM 681 C C . THR A 1 90 ? 14.434 -5.686 -10.512 1.00 77.62 90 THR A C 1
ATOM 683 O O . THR A 1 90 ? 14.712 -5.962 -11.679 1.00 77.62 90 THR A O 1
ATOM 686 N N . LEU A 1 91 ? 14.038 -4.481 -10.136 1.00 85.88 91 LEU A N 1
ATOM 687 C CA . LEU A 1 91 ? 14.034 -3.323 -10.998 1.00 85.88 91 LEU A CA 1
ATOM 688 C C . LEU A 1 91 ? 14.804 -2.197 -10.298 1.00 85.88 91 LEU A C 1
ATOM 690 O O . LEU A 1 91 ? 14.211 -1.498 -9.472 1.00 85.88 91 LEU A O 1
ATOM 694 N N . PRO A 1 92 ? 16.106 -2.014 -10.590 1.00 88.62 92 PRO A N 1
ATOM 695 C CA . PRO A 1 92 ? 16.906 -0.962 -9.976 1.00 88.62 92 PRO A CA 1
ATOM 696 C C . PRO A 1 92 ? 16.178 0.378 -10.052 1.00 88.62 92 PRO A C 1
ATOM 698 O O . PRO A 1 92 ? 15.805 0.840 -11.132 1.00 88.62 92 PRO A O 1
ATOM 701 N N . THR A 1 93 ? 15.923 0.963 -8.887 1.00 92.56 93 THR A N 1
ATOM 702 C CA . THR A 1 93 ? 15.120 2.173 -8.746 1.00 92.56 93 THR A CA 1
ATOM 703 C C . THR A 1 93 ? 15.848 3.116 -7.804 1.00 92.56 93 THR A C 1
ATOM 705 O O . THR A 1 93 ? 16.119 2.758 -6.662 1.00 92.56 93 THR A O 1
ATOM 708 N N . LEU A 1 94 ? 16.168 4.314 -8.285 1.00 94.06 94 LEU A N 1
ATOM 709 C CA . LEU A 1 94 ? 16.984 5.293 -7.570 1.00 94.06 94 LEU A CA 1
ATOM 710 C C . LEU A 1 94 ? 16.279 6.648 -7.522 1.00 94.06 94 LEU A C 1
ATOM 712 O O . LEU A 1 94 ? 15.568 7.020 -8.459 1.00 94.06 94 LEU A O 1
ATOM 716 N N . ILE A 1 95 ? 16.542 7.417 -6.467 1.00 95.12 95 ILE A N 1
ATOM 717 C CA . ILE A 1 95 ? 16.334 8.869 -6.463 1.00 95.12 95 ILE A CA 1
ATOM 718 C C . ILE A 1 95 ? 17.701 9.547 -6.545 1.00 95.12 95 ILE A C 1
ATOM 720 O O . ILE A 1 95 ? 18.564 9.279 -5.713 1.00 95.12 95 ILE A O 1
ATOM 724 N N . ARG A 1 96 ? 17.895 10.444 -7.511 1.00 96.75 96 ARG A N 1
ATOM 725 C CA . ARG A 1 96 ? 19.114 11.233 -7.699 1.00 96.75 96 ARG A CA 1
ATOM 726 C C . ARG A 1 96 ? 18.894 12.697 -7.326 1.00 96.75 96 ARG A C 1
ATOM 728 O O . ARG A 1 96 ? 17.909 13.322 -7.718 1.00 96.75 96 ARG A O 1
ATOM 735 N N . CY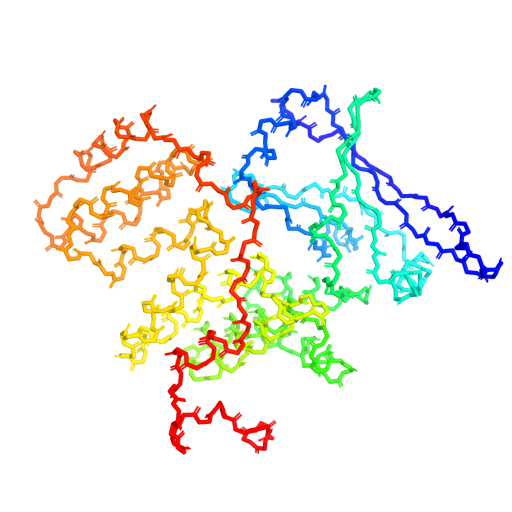S A 1 97 ? 19.862 13.239 -6.595 1.00 96.25 97 CYS A N 1
ATOM 736 C CA . CYS A 1 97 ? 19.948 14.626 -6.154 1.00 96.25 97 CYS A CA 1
ATOM 737 C C . CYS A 1 97 ? 21.375 15.142 -6.399 1.00 96.25 97 CYS A C 1
ATOM 739 O O . CYS A 1 97 ? 22.206 15.142 -5.488 1.00 96.25 97 CYS A O 1
ATOM 741 N N . GLY A 1 98 ? 21.686 15.568 -7.626 1.00 92.00 98 GLY A N 1
ATOM 742 C CA . GLY A 1 98 ? 23.063 15.912 -7.998 1.00 92.00 98 GLY A CA 1
ATOM 743 C C . GLY A 1 98 ? 23.975 14.686 -7.892 1.00 92.00 98 GLY A C 1
ATOM 744 O O . GLY A 1 98 ? 23.731 13.694 -8.567 1.00 92.00 98 GLY A O 1
ATOM 745 N N . GLU A 1 99 ? 24.984 14.743 -7.020 1.00 92.19 99 GLU A N 1
ATOM 746 C CA . GLU A 1 99 ? 25.933 13.640 -6.773 1.00 92.19 99 GLU A CA 1
ATOM 747 C C . GLU A 1 99 ? 25.435 12.616 -5.732 1.00 92.19 99 GLU A C 1
ATOM 749 O O . GLU A 1 99 ? 26.098 11.615 -5.474 1.00 92.19 99 GLU A O 1
ATOM 754 N N . THR A 1 100 ? 24.301 12.872 -5.071 1.00 94.94 100 THR A N 1
ATOM 755 C CA . THR A 1 100 ? 23.730 11.962 -4.066 1.00 94.94 100 THR A CA 1
ATOM 756 C C . THR A 1 100 ? 22.675 11.065 -4.698 1.00 94.94 100 THR A C 1
ATOM 758 O O . THR A 1 100 ? 21.759 11.560 -5.355 1.00 94.94 100 THR A O 1
ATOM 761 N N . GLU A 1 101 ? 22.764 9.760 -4.449 1.00 94.31 101 GLU A N 1
ATOM 762 C CA . GLU A 1 101 ? 21.776 8.772 -4.883 1.00 94.31 101 GLU A CA 1
ATOM 763 C C . GLU A 1 101 ? 21.194 8.027 -3.675 1.00 94.31 101 GLU A C 1
ATOM 765 O O . GLU A 1 101 ? 21.910 7.682 -2.735 1.00 94.31 101 GLU A O 1
ATOM 770 N N . PHE A 1 102 ? 19.885 7.786 -3.710 1.00 92.00 102 PHE A N 1
ATOM 771 C CA . PHE A 1 102 ? 19.157 6.968 -2.747 1.00 92.00 102 PHE A CA 1
ATOM 772 C C . PHE A 1 102 ? 18.670 5.713 -3.463 1.00 92.00 102 PHE A C 1
ATOM 774 O O . PHE A 1 102 ? 17.857 5.806 -4.387 1.00 92.00 102 PHE A O 1
ATOM 781 N N . ASP A 1 103 ? 19.178 4.556 -3.048 1.00 89.81 103 ASP A N 1
ATOM 782 C CA . ASP A 1 103 ? 18.789 3.261 -3.600 1.00 89.81 103 ASP A CA 1
ATOM 783 C C . ASP A 1 103 ? 17.494 2.764 -2.955 1.00 89.81 103 ASP A C 1
ATOM 785 O O . ASP A 1 103 ? 17.404 2.618 -1.737 1.00 89.81 103 ASP A O 1
ATOM 789 N N . LEU A 1 104 ? 16.481 2.520 -3.787 1.00 86.56 104 LEU A N 1
ATOM 790 C CA . LEU A 1 104 ? 15.179 2.004 -3.376 1.00 86.56 104 LEU A CA 1
ATOM 791 C C . LEU A 1 104 ? 15.045 0.497 -3.633 1.00 86.56 104 LEU A C 1
ATOM 793 O O . LEU A 1 104 ? 13.956 -0.058 -3.494 1.00 86.56 104 LEU A O 1
ATOM 797 N N . HIS A 1 105 ? 16.133 -0.179 -4.009 1.00 76.44 105 HIS A N 1
ATOM 798 C CA . HIS A 1 105 ? 16.160 -1.590 -4.390 1.00 76.44 105 HIS A CA 1
ATOM 799 C C . HIS A 1 105 ? 15.509 -2.526 -3.359 1.00 76.44 105 HIS A C 1
ATOM 801 O O . HIS A 1 105 ? 14.835 -3.482 -3.738 1.00 76.44 105 HIS A O 1
ATOM 807 N N . GLU A 1 106 ? 15.636 -2.245 -2.060 1.00 71.62 106 GLU A N 1
ATOM 808 C CA . GLU A 1 106 ? 15.002 -3.063 -1.015 1.00 71.62 106 GLU A CA 1
ATOM 809 C C . GLU A 1 106 ? 13.463 -3.016 -1.036 1.00 71.62 106 GLU A C 1
ATOM 811 O O . GLU A 1 106 ? 12.818 -3.993 -0.664 1.00 71.62 106 GLU A O 1
ATOM 816 N N . PHE A 1 107 ? 12.870 -1.916 -1.511 1.00 70.56 107 PHE A N 1
ATOM 817 C CA . PHE A 1 107 ? 11.416 -1.732 -1.576 1.00 70.56 107 PHE A CA 1
ATOM 818 C C . PHE A 1 107 ? 10.787 -2.369 -2.811 1.00 70.56 107 PHE A C 1
ATOM 820 O O . PHE A 1 107 ? 9.593 -2.662 -2.813 1.00 70.56 107 PHE A O 1
ATOM 827 N N . VAL A 1 108 ? 11.576 -2.524 -3.872 1.00 67.06 108 VAL A N 1
ATOM 828 C CA . VAL A 1 108 ? 11.112 -2.962 -5.195 1.00 67.06 108 VAL A CA 1
ATOM 829 C C . VAL A 1 108 ? 11.419 -4.433 -5.467 1.00 67.06 108 VAL A C 1
ATOM 831 O O . VAL A 1 108 ? 10.805 -5.040 -6.342 1.00 67.06 108 VAL A O 1
ATOM 834 N N . ARG A 1 109 ? 12.349 -5.038 -4.719 1.00 72.31 109 ARG A N 1
ATOM 835 C CA . ARG A 1 109 ? 12.675 -6.462 -4.849 1.00 72.31 109 ARG A CA 1
ATOM 836 C C . ARG A 1 109 ? 11.493 -7.330 -4.397 1.00 72.31 109 ARG A C 1
ATOM 838 O O . ARG A 1 109 ? 10.806 -6.998 -3.438 1.00 72.31 109 ARG A O 1
ATOM 845 N N . HIS A 1 110 ? 11.291 -8.466 -5.068 1.00 77.50 110 HIS A N 1
ATOM 846 C CA . HIS A 1 110 ? 10.229 -9.451 -4.798 1.00 77.50 110 HIS A CA 1
ATOM 847 C C . HIS A 1 110 ? 8.791 -8.974 -5.065 1.00 77.50 110 HIS A C 1
ATOM 849 O O . HIS A 1 110 ? 7.873 -9.787 -5.011 1.00 77.50 110 HIS A O 1
ATOM 855 N N . LEU A 1 111 ? 8.577 -7.695 -5.395 1.00 78.44 111 LEU A N 1
ATOM 856 C CA . LEU A 1 111 ? 7.275 -7.193 -5.820 1.00 78.44 111 LEU A CA 1
ATOM 857 C C . LEU A 1 111 ? 7.138 -7.308 -7.335 1.00 78.44 111 LEU A C 1
ATOM 859 O O . LEU A 1 111 ? 7.684 -6.525 -8.108 1.00 78.44 111 LEU A O 1
ATOM 863 N N . GLU A 1 112 ? 6.367 -8.295 -7.761 1.00 83.25 112 GLU A N 1
ATOM 864 C CA . GLU A 1 112 ? 6.008 -8.468 -9.159 1.00 83.25 112 GLU A CA 1
ATOM 865 C C . GLU A 1 112 ? 4.996 -7.398 -9.611 1.00 83.25 112 GLU A C 1
ATOM 867 O O . GLU A 1 112 ? 4.012 -7.069 -8.935 1.00 83.25 112 GLU A O 1
ATOM 872 N N . HIS A 1 113 ? 5.237 -6.849 -10.802 1.00 86.38 113 HIS A N 1
ATOM 873 C CA . HIS A 1 113 ? 4.399 -5.829 -11.421 1.00 86.38 113 HIS A CA 1
ATOM 874 C C . HIS A 1 113 ? 3.698 -6.368 -12.667 1.00 86.38 113 HIS A C 1
ATOM 876 O O . HIS A 1 113 ? 4.295 -7.053 -13.497 1.00 86.38 113 HIS A O 1
ATOM 882 N N . ASP A 1 114 ? 2.440 -5.968 -12.858 1.00 90.19 114 ASP A N 1
ATOM 883 C CA . ASP A 1 114 ? 1.733 -6.191 -14.118 1.00 90.19 114 ASP A CA 1
ATOM 884 C C . ASP A 1 114 ? 2.155 -5.158 -15.177 1.00 90.19 114 ASP A C 1
ATOM 886 O O . ASP A 1 114 ? 1.503 -4.129 -15.386 1.00 90.19 114 ASP A O 1
ATOM 890 N N . TRP A 1 115 ? 3.252 -5.455 -15.875 1.00 90.19 115 TRP A N 1
ATOM 891 C CA . TRP A 1 115 ? 3.783 -4.619 -16.955 1.00 90.19 115 TRP A CA 1
ATOM 892 C C . TRP A 1 115 ? 2.832 -4.463 -18.146 1.00 90.19 115 TRP A C 1
ATOM 894 O O . TRP A 1 115 ? 2.959 -3.496 -18.894 1.00 90.19 115 TRP A O 1
ATOM 904 N N . SER A 1 116 ? 1.823 -5.331 -18.301 1.00 88.44 116 SER A N 1
ATOM 905 C CA . SER A 1 116 ? 0.791 -5.144 -19.333 1.00 88.44 116 SER A CA 1
ATOM 906 C C . SER A 1 116 ? -0.062 -3.886 -19.089 1.00 88.44 116 SER A C 1
ATOM 908 O O . SER A 1 116 ? -0.724 -3.373 -20.002 1.00 88.44 116 SER A O 1
ATOM 910 N N . GLY A 1 117 ? -0.051 -3.369 -17.855 1.00 92.44 117 GLY A N 1
ATOM 911 C CA . GLY A 1 117 ? -0.806 -2.200 -17.428 1.00 92.44 117 GLY A CA 1
ATOM 912 C C . GLY A 1 117 ? -2.299 -2.471 -17.242 1.00 92.44 117 GLY A C 1
ATOM 913 O O . GLY A 1 117 ? -3.083 -1.519 -17.207 1.00 92.44 117 GLY A O 1
ATOM 914 N N . ARG A 1 118 ? -2.738 -3.733 -17.166 1.00 94.06 118 ARG A N 1
ATOM 915 C CA . ARG A 1 118 ? -4.140 -4.073 -16.876 1.00 94.06 118 ARG A CA 1
ATOM 916 C C . ARG A 1 118 ? -4.507 -3.663 -15.451 1.00 94.06 118 ARG A C 1
ATOM 918 O O . ARG A 1 118 ? -5.545 -3.035 -15.286 1.00 94.06 118 ARG A O 1
ATOM 925 N N . VAL A 1 119 ? -3.638 -3.882 -14.458 1.00 95.44 119 VAL A N 1
ATOM 926 C CA . VAL A 1 119 ? -3.835 -3.383 -13.081 1.00 95.44 119 VAL A CA 1
ATOM 927 C C . VAL A 1 119 ? -3.910 -1.854 -13.052 1.00 95.44 119 VAL A C 1
ATOM 929 O O . VAL A 1 119 ? -4.801 -1.297 -12.417 1.00 95.44 119 VAL A O 1
ATOM 932 N N . ALA A 1 120 ? -3.035 -1.158 -13.785 1.00 95.94 120 ALA A N 1
ATOM 933 C CA . ALA A 1 120 ? -3.049 0.306 -13.863 1.00 95.94 120 ALA A CA 1
ATOM 934 C C . ALA A 1 120 ? -4.365 0.846 -14.460 1.00 95.94 120 ALA A C 1
ATOM 936 O O . ALA A 1 120 ? -4.936 1.811 -13.949 1.00 95.94 120 ALA A O 1
ATOM 937 N N . ARG A 1 121 ? -4.873 0.202 -15.520 1.00 96.75 121 ARG A N 1
ATOM 938 C CA . ARG A 1 121 ? -6.187 0.507 -16.112 1.00 96.75 121 ARG A CA 1
ATOM 939 C C . ARG A 1 121 ? -7.325 0.188 -15.146 1.00 96.75 121 ARG A C 1
ATOM 941 O O . ARG A 1 121 ? -8.211 1.017 -14.982 1.00 96.75 121 ARG A O 1
ATOM 948 N N . ALA A 1 122 ? -7.267 -0.953 -14.464 1.00 97.19 122 ALA A N 1
ATOM 949 C CA . ALA A 1 122 ? -8.277 -1.355 -13.495 1.00 97.19 122 ALA A CA 1
ATOM 950 C C . ALA A 1 122 ? -8.356 -0.395 -12.302 1.00 97.19 122 ALA A C 1
ATOM 952 O O . ALA A 1 122 ? -9.451 -0.060 -11.868 1.00 97.19 122 ALA A O 1
ATOM 953 N N . LEU A 1 123 ? -7.219 0.105 -11.808 1.00 95.75 123 LEU A N 1
ATOM 954 C CA . LEU A 1 123 ? -7.171 1.155 -10.786 1.00 95.75 123 LEU A CA 1
ATOM 955 C C . LEU A 1 123 ? -7.851 2.447 -11.258 1.00 95.75 123 LEU A C 1
ATOM 957 O O . LEU A 1 123 ? -8.587 3.066 -10.489 1.00 95.75 123 LEU A O 1
ATOM 961 N N . ALA A 1 124 ? -7.634 2.841 -12.516 1.00 95.62 124 ALA A N 1
ATOM 962 C CA . ALA A 1 124 ? -8.320 3.980 -13.122 1.00 95.62 124 ALA A CA 1
ATOM 963 C C . ALA A 1 124 ? -9.840 3.749 -13.218 1.00 95.62 124 ALA A C 1
ATOM 965 O O . ALA A 1 124 ? -10.602 4.612 -12.783 1.00 95.62 124 ALA A O 1
ATOM 966 N N . SER A 1 125 ? -10.284 2.589 -13.714 1.00 97.38 125 SER A N 1
ATOM 967 C CA . SER A 1 125 ? -11.708 2.219 -13.778 1.00 97.38 125 SER A CA 1
ATOM 968 C C . SER A 1 125 ? -12.347 2.175 -12.385 1.00 97.38 125 SER A C 1
ATOM 970 O O . SER A 1 125 ? -13.401 2.768 -12.169 1.00 97.38 125 SER A O 1
ATOM 972 N N . PHE A 1 126 ? -11.666 1.581 -11.398 1.00 97.56 126 PHE A N 1
ATOM 973 C CA . PHE A 1 126 ? -12.101 1.568 -9.999 1.00 97.56 126 PHE A CA 1
ATOM 974 C C . PHE A 1 126 ? -12.265 2.989 -9.445 1.00 97.56 126 PHE A C 1
ATOM 976 O O . PHE A 1 126 ? -13.279 3.292 -8.823 1.00 97.56 126 PHE A O 1
ATOM 983 N N . GLY A 1 127 ? -11.308 3.886 -9.714 1.00 94.94 127 GLY A N 1
ATOM 984 C CA . GLY A 1 127 ? -11.384 5.294 -9.311 1.00 94.94 127 GLY A CA 1
ATOM 985 C C . GLY A 1 127 ? -12.562 6.057 -9.931 1.00 94.94 127 GLY A C 1
ATOM 986 O O . GLY A 1 127 ? -13.031 7.027 -9.339 1.00 94.94 127 GLY A O 1
ATOM 987 N N . ARG A 1 128 ? -13.069 5.606 -11.086 1.00 96.50 128 ARG A N 1
ATOM 988 C CA . ARG A 1 128 ? -14.293 6.122 -11.728 1.00 96.50 128 ARG A CA 1
ATOM 989 C C . ARG A 1 128 ? -15.576 5.419 -11.269 1.00 96.50 128 ARG A C 1
ATOM 991 O O . ARG A 1 128 ? -16.656 5.821 -11.687 1.00 96.50 128 ARG A O 1
ATOM 998 N N . GLY A 1 129 ? -15.474 4.395 -10.422 1.00 96.81 129 GLY A N 1
ATOM 999 C CA . GLY A 1 129 ? -16.608 3.576 -9.984 1.00 96.81 129 GLY A CA 1
ATOM 1000 C C . GLY A 1 129 ? -17.057 2.518 -10.999 1.00 96.81 129 GLY A C 1
ATOM 1001 O O . GLY A 1 129 ? -18.098 1.901 -10.804 1.00 96.81 129 GLY A O 1
ATOM 1002 N N . GLU A 1 130 ? -16.288 2.277 -12.062 1.00 97.81 130 GLU A N 1
ATOM 1003 C CA . GLU A 1 130 ? -16.572 1.278 -13.102 1.00 97.81 130 GLU A CA 1
ATOM 1004 C C . GLU A 1 130 ? -16.092 -0.109 -12.637 1.00 97.81 130 GLU A C 1
ATOM 1006 O O . GLU A 1 130 ? -15.086 -0.643 -13.120 1.00 97.81 130 GLU A O 1
ATOM 1011 N N . LEU A 1 131 ? -16.767 -0.664 -11.626 1.00 97.38 131 LEU A N 1
ATOM 1012 C CA . LEU A 1 131 ? -16.314 -1.861 -10.911 1.00 97.38 131 LEU A CA 1
ATOM 1013 C C . LEU A 1 131 ? -16.251 -3.098 -11.810 1.00 97.38 131 LEU A C 1
ATOM 1015 O O . LEU A 1 131 ? -15.289 -3.855 -11.720 1.00 97.38 131 LEU A O 1
ATOM 1019 N N . GLU A 1 132 ? -17.217 -3.280 -12.707 1.00 97.00 132 GLU A N 1
ATOM 1020 C CA . GLU A 1 132 ? -17.271 -4.420 -13.624 1.00 97.00 132 GLU A CA 1
ATOM 1021 C C . GLU A 1 132 ? -16.059 -4.431 -14.562 1.00 97.00 132 GLU A C 1
ATOM 1023 O O . GLU A 1 132 ? -15.376 -5.447 -14.683 1.00 97.00 132 GLU A O 1
ATOM 1028 N N . GLN A 1 133 ? -15.734 -3.278 -15.159 1.00 97.31 133 GLN A N 1
ATOM 1029 C CA . GLN A 1 133 ? -14.568 -3.136 -16.033 1.00 97.31 133 GLN A CA 1
ATOM 1030 C C . GLN A 1 133 ? -13.258 -3.342 -15.263 1.00 97.31 133 GLN A C 1
ATOM 1032 O O . GLN A 1 133 ? -12.337 -3.991 -15.762 1.00 97.31 133 GLN A O 1
ATOM 1037 N N . ALA A 1 134 ? -13.161 -2.799 -14.044 1.00 97.94 134 ALA A N 1
ATOM 1038 C CA . ALA A 1 134 ? -11.995 -3.018 -13.198 1.00 97.94 134 ALA A CA 1
ATOM 1039 C C . ALA A 1 134 ? -11.808 -4.515 -12.907 1.00 97.94 134 ALA A C 1
ATOM 1041 O O . ALA A 1 134 ? -10.712 -5.043 -13.079 1.00 97.94 134 ALA A O 1
ATOM 1042 N N . MET A 1 135 ? -12.877 -5.211 -12.515 1.00 97.69 135 MET A N 1
ATOM 1043 C CA . MET A 1 135 ? -12.835 -6.639 -12.201 1.00 97.69 135 MET A CA 1
ATOM 1044 C C . MET A 1 135 ? -12.507 -7.505 -13.419 1.00 97.69 135 MET A C 1
ATOM 1046 O O . MET A 1 135 ? -11.713 -8.429 -13.278 1.00 97.69 135 MET A O 1
ATOM 1050 N N . GLU A 1 136 ? -13.036 -7.202 -14.608 1.00 96.88 136 GLU A N 1
ATOM 1051 C CA . GLU A 1 136 ? -12.709 -7.924 -15.848 1.00 96.88 136 GLU A CA 1
ATOM 1052 C C . GLU A 1 136 ? -11.198 -7.901 -16.134 1.00 96.88 136 GLU A C 1
ATOM 1054 O O . GLU A 1 136 ? -10.570 -8.946 -16.325 1.00 96.88 136 GLU A O 1
ATOM 1059 N N . LEU A 1 137 ? -10.590 -6.711 -16.078 1.00 96.12 137 LEU A N 1
ATOM 1060 C CA . LEU A 1 137 ? -9.149 -6.533 -16.274 1.00 96.12 137 LEU A CA 1
ATOM 1061 C C . LEU A 1 137 ? -8.326 -7.293 -15.229 1.00 96.12 137 LEU A C 1
ATOM 1063 O O . LEU A 1 137 ? -7.309 -7.902 -15.563 1.00 96.12 137 LEU A O 1
ATOM 1067 N N . LEU A 1 138 ? -8.751 -7.251 -13.966 1.00 96.06 138 LEU A N 1
ATOM 1068 C CA . LEU A 1 138 ? -8.036 -7.889 -12.863 1.00 96.06 138 LEU A CA 1
ATOM 1069 C C . LEU A 1 138 ? -8.162 -9.412 -12.906 1.00 96.06 138 LEU A C 1
ATOM 1071 O O . LEU A 1 138 ? -7.180 -10.102 -12.647 1.00 96.06 138 LEU A O 1
ATOM 1075 N N . HIS A 1 139 ? -9.328 -9.942 -13.279 1.00 94.12 139 HIS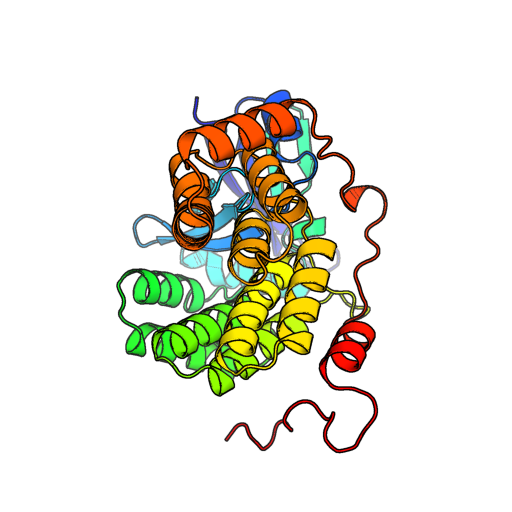 A N 1
ATOM 1076 C CA . HIS A 1 139 ? -9.518 -11.378 -13.455 1.00 94.12 139 HIS A CA 1
ATOM 1077 C C . HIS A 1 139 ? -8.608 -11.932 -14.549 1.00 94.12 139 HIS A C 1
ATOM 1079 O O . HIS A 1 139 ? -7.992 -12.971 -14.327 1.00 94.12 139 HIS A O 1
ATOM 1085 N N . ALA A 1 140 ? -8.425 -11.204 -15.657 1.00 91.12 140 ALA A N 1
ATOM 1086 C CA . ALA A 1 140 ? -7.450 -11.570 -16.684 1.00 91.12 140 ALA A CA 1
ATOM 1087 C C . ALA A 1 140 ? -6.010 -11.626 -16.133 1.00 91.12 140 ALA A C 1
ATOM 1089 O O . ALA A 1 140 ? -5.287 -12.576 -16.412 1.00 91.12 140 ALA A O 1
ATOM 1090 N N . VAL A 1 141 ? -5.599 -10.659 -15.299 1.00 91.25 141 VAL A N 1
ATOM 1091 C CA . VAL A 1 141 ? -4.266 -10.675 -14.655 1.00 91.25 141 VAL A CA 1
ATOM 1092 C C . VAL A 1 141 ? -4.106 -11.890 -13.742 1.00 91.25 141 VAL A C 1
ATOM 1094 O O . VAL A 1 141 ? -3.110 -12.601 -13.825 1.00 91.25 141 VAL A O 1
ATOM 1097 N N . THR A 1 142 ? -5.099 -12.156 -12.892 1.00 89.31 142 THR A N 1
ATOM 1098 C CA . THR A 1 142 ? -5.052 -13.284 -11.950 1.00 89.31 142 THR A CA 1
ATOM 1099 C C . THR A 1 142 ? -5.255 -14.645 -12.616 1.00 89.31 142 THR A C 1
ATOM 1101 O O . THR A 1 142 ? -4.972 -15.659 -11.997 1.00 89.31 142 THR A O 1
ATOM 1104 N N . ALA A 1 143 ? -5.755 -14.703 -13.851 1.00 86.81 143 ALA A N 1
ATOM 1105 C CA . ALA A 1 143 ? -5.816 -15.944 -14.619 1.00 86.81 143 ALA A CA 1
ATOM 1106 C C . ALA A 1 143 ? -4.435 -16.305 -15.186 1.00 86.81 143 ALA A C 1
ATOM 1108 O O . ALA A 1 143 ? -4.024 -17.460 -15.104 1.00 86.81 143 ALA A O 1
ATOM 1109 N N . ASP A 1 144 ? -3.710 -15.307 -15.700 1.00 80.81 144 ASP A N 1
ATOM 1110 C CA . ASP A 1 144 ? -2.365 -15.477 -16.258 1.00 80.81 144 ASP A CA 1
ATOM 1111 C C . ASP A 1 144 ? -1.321 -15.738 -15.157 1.00 80.81 144 ASP A C 1
ATOM 1113 O O . ASP A 1 144 ? -0.405 -16.540 -15.335 1.00 80.81 144 ASP A O 1
ATOM 1117 N N . ASN A 1 145 ? -1.465 -15.070 -14.006 1.00 75.50 145 ASN A N 1
ATOM 1118 C CA . ASN A 1 145 ? -0.574 -15.208 -12.856 1.00 75.50 145 ASN A CA 1
ATOM 1119 C C . ASN A 1 145 ? -1.361 -15.127 -11.524 1.00 75.50 145 ASN A C 1
ATOM 1121 O O . ASN A 1 145 ? -1.453 -14.055 -10.916 1.00 75.50 145 ASN A O 1
ATOM 1125 N N . PRO A 1 146 ? -1.937 -16.251 -11.051 1.00 63.75 146 PRO A N 1
ATOM 1126 C CA . PRO A 1 146 ? -2.852 -16.271 -9.902 1.00 63.75 146 PRO A CA 1
ATOM 1127 C C . PRO A 1 146 ? -2.271 -15.878 -8.545 1.00 63.75 146 PRO A C 1
ATOM 1129 O O . PRO A 1 146 ? -3.040 -15.683 -7.607 1.00 63.75 146 PRO A O 1
ATOM 1132 N N . LEU A 1 147 ? -0.945 -15.815 -8.403 1.00 63.88 147 LEU A N 1
ATOM 1133 C CA . LEU A 1 147 ? -0.283 -15.488 -7.135 1.00 63.88 147 LEU A CA 1
ATOM 1134 C C . LEU A 1 147 ? 0.840 -14.458 -7.275 1.00 63.88 147 LEU A C 1
ATOM 1136 O O . LEU A 1 147 ? 1.381 -14.042 -6.259 1.00 63.88 147 LEU A O 1
ATOM 1140 N N . GLY A 1 148 ? 1.188 -14.032 -8.488 1.00 77.00 148 GLY A N 1
ATOM 1141 C CA . GLY A 1 148 ? 2.360 -13.188 -8.687 1.00 77.00 148 GLY A CA 1
ATOM 1142 C C . GLY A 1 148 ? 2.096 -11.692 -8.606 1.00 77.00 148 GLY A C 1
ATOM 1143 O O . GLY A 1 148 ? 3.012 -10.959 -8.299 1.00 77.00 148 GLY A O 1
ATOM 1144 N N . VAL A 1 149 ? 0.867 -11.187 -8.783 1.00 87.31 149 VAL A N 1
ATOM 1145 C CA . VAL A 1 149 ? 0.628 -9.725 -8.753 1.00 87.31 149 VAL A CA 1
ATOM 1146 C C . VAL A 1 149 ? -0.196 -9.302 -7.524 1.00 87.31 149 VAL A C 1
ATOM 1148 O O . VAL A 1 149 ? -1.429 -9.225 -7.617 1.00 87.31 149 VAL A O 1
ATOM 1151 N N . PRO A 1 150 ? 0.438 -8.958 -6.377 1.00 92.06 150 PRO A N 1
ATOM 1152 C CA . PRO A 1 150 ? -0.253 -8.548 -5.150 1.00 92.06 150 PRO A CA 1
ATOM 1153 C C . PRO A 1 150 ? -1.301 -7.456 -5.359 1.00 92.06 150 PRO A C 1
ATOM 1155 O O . PRO A 1 150 ? -2.405 -7.530 -4.811 1.00 92.06 150 PRO A O 1
ATOM 1158 N N . ALA A 1 151 ? -0.974 -6.465 -6.192 1.00 93.12 151 ALA A N 1
ATOM 1159 C CA . ALA A 1 151 ? -1.837 -5.325 -6.472 1.00 93.12 151 ALA A CA 1
ATOM 1160 C C . ALA A 1 151 ? -3.143 -5.721 -7.164 1.00 93.12 151 ALA A C 1
ATOM 1162 O O . ALA A 1 151 ? -4.184 -5.131 -6.879 1.00 93.12 151 ALA A O 1
ATOM 1163 N N . ALA A 1 152 ? -3.131 -6.750 -8.018 1.00 95.38 152 ALA A N 1
ATOM 1164 C CA . ALA A 1 152 ? -4.345 -7.200 -8.690 1.00 95.38 152 ALA A CA 1
ATOM 1165 C C . ALA A 1 152 ? -5.370 -7.719 -7.669 1.00 95.38 152 ALA A C 1
ATOM 1167 O O . ALA A 1 152 ? -6.543 -7.337 -7.674 1.00 95.38 152 ALA A O 1
ATOM 1168 N N . HIS A 1 153 ? -4.896 -8.534 -6.728 1.00 96.19 153 HIS A N 1
ATOM 1169 C CA . HIS A 1 153 ? -5.709 -9.051 -5.639 1.00 96.19 153 HIS A CA 1
ATOM 1170 C C . HIS A 1 153 ? -6.145 -7.964 -4.654 1.00 96.19 153 HIS A C 1
ATOM 1172 O O . HIS A 1 153 ? -7.297 -7.973 -4.226 1.00 96.19 153 HIS A O 1
ATOM 1178 N N . HIS A 1 154 ? -5.287 -6.989 -4.338 1.00 96.81 154 HIS A N 1
ATOM 1179 C CA . HIS A 1 154 ? -5.674 -5.882 -3.458 1.00 96.81 154 HIS A CA 1
ATOM 1180 C C . HIS A 1 154 ? -6.843 -5.084 -4.049 1.00 96.81 154 HIS A C 1
ATOM 1182 O O . HIS A 1 154 ? -7.839 -4.838 -3.365 1.00 96.81 154 HIS A O 1
ATOM 1188 N N . VAL A 1 155 ? -6.769 -4.745 -5.340 1.00 97.06 155 VAL A N 1
ATOM 1189 C CA . VAL A 1 155 ? -7.832 -3.996 -6.025 1.00 97.06 155 VAL A CA 1
ATOM 1190 C C . VAL A 1 155 ? -9.109 -4.826 -6.156 1.00 97.06 155 VAL A C 1
ATOM 1192 O O . VAL A 1 155 ? -10.181 -4.298 -5.877 1.00 97.06 155 VAL A O 1
ATOM 1195 N N . LEU A 1 156 ? -9.025 -6.125 -6.473 1.00 97.69 156 LEU A N 1
ATOM 1196 C CA . LEU A 1 156 ? -10.202 -7.009 -6.473 1.00 97.69 156 LEU A CA 1
ATOM 1197 C C . LEU A 1 156 ? -10.890 -7.037 -5.105 1.00 97.69 156 LEU A C 1
ATOM 1199 O O . LEU A 1 156 ? -12.113 -6.920 -5.032 1.00 97.69 156 LEU A O 1
ATOM 1203 N N . GLY A 1 157 ? -10.118 -7.126 -4.018 1.00 98.00 157 GLY A N 1
ATOM 1204 C CA . GLY A 1 157 ? -10.666 -7.067 -2.664 1.00 98.00 157 GLY A CA 1
ATOM 1205 C C . GLY A 1 157 ? -11.413 -5.756 -2.404 1.00 98.00 157 GLY A C 1
ATOM 1206 O O . GLY A 1 157 ? -12.523 -5.768 -1.872 1.00 98.00 157 GLY A O 1
ATOM 1207 N N . ARG A 1 158 ? -10.862 -4.623 -2.863 1.00 98.12 158 ARG A N 1
ATOM 1208 C CA . ARG A 1 158 ? -11.531 -3.313 -2.790 1.00 98.12 158 ARG A CA 1
ATOM 1209 C C . ARG A 1 158 ? -12.812 -3.270 -3.624 1.00 98.12 158 ARG A C 1
ATOM 1211 O O . ARG A 1 158 ? -13.807 -2.753 -3.123 1.00 98.12 158 ARG A O 1
ATOM 1218 N N . CYS A 1 159 ? -12.832 -3.845 -4.829 1.00 98.19 159 CYS A N 1
ATOM 1219 C CA . CYS A 1 159 ? -14.052 -3.973 -5.635 1.00 98.19 159 CYS A CA 1
ATOM 1220 C C . CYS A 1 159 ? -15.144 -4.737 -4.873 1.00 98.19 159 CYS A C 1
ATOM 1222 O O . CYS A 1 159 ? -16.238 -4.209 -4.685 1.00 98.19 159 CYS A O 1
ATOM 1224 N N . TYR A 1 160 ? -14.838 -5.932 -4.357 1.00 98.31 160 TYR A N 1
ATOM 1225 C CA . TYR A 1 160 ? -15.803 -6.731 -3.594 1.00 98.31 160 TYR A CA 1
ATOM 1226 C C . TYR A 1 160 ? -16.276 -6.032 -2.316 1.00 98.31 160 TYR A C 1
ATOM 1228 O O . TYR A 1 160 ? -17.458 -6.088 -1.982 1.00 98.31 160 TYR A O 1
ATOM 1236 N N . ARG A 1 161 ? -15.391 -5.307 -1.623 1.00 96.88 161 ARG A N 1
ATOM 1237 C CA . ARG A 1 161 ? -15.773 -4.510 -0.451 1.00 96.88 161 ARG A CA 1
ATOM 1238 C C . ARG A 1 161 ? -16.747 -3.383 -0.809 1.00 96.88 161 ARG A C 1
ATOM 1240 O O . ARG A 1 161 ? -17.670 -3.134 -0.030 1.00 96.88 161 ARG A O 1
ATOM 1247 N N . THR A 1 162 ? -16.550 -2.714 -1.948 1.00 97.12 162 THR A N 1
ATOM 1248 C CA . THR A 1 162 ? -17.474 -1.688 -2.467 1.00 97.12 162 THR A CA 1
ATOM 1249 C C . THR A 1 162 ? -18.818 -2.294 -2.870 1.00 97.12 162 THR A C 1
ATOM 1251 O O . THR A 1 162 ? -19.848 -1.679 -2.627 1.00 97.12 162 THR A O 1
ATOM 1254 N N . LEU A 1 163 ? -18.823 -3.523 -3.393 1.00 97.12 163 LEU A N 1
ATOM 1255 C CA . LEU A 1 163 ? -20.031 -4.299 -3.707 1.00 97.12 163 LEU A CA 1
ATOM 1256 C C . LEU A 1 163 ? -20.727 -4.905 -2.472 1.00 97.12 163 LEU A C 1
ATOM 1258 O O . LEU A 1 163 ? -21.626 -5.723 -2.630 1.00 97.12 163 LEU A O 1
ATOM 1262 N N . GLU A 1 164 ? -20.295 -4.561 -1.255 1.00 96.75 164 GLU A N 1
ATOM 1263 C CA . GLU A 1 164 ? -20.814 -5.122 0.002 1.00 96.75 164 GLU A CA 1
ATOM 1264 C C . GLU A 1 164 ? -20.716 -6.656 0.092 1.00 96.75 164 GLU A C 1
ATOM 1266 O O . GLU A 1 164 ? -21.535 -7.322 0.722 1.00 96.75 164 GLU A O 1
ATOM 1271 N N . ARG A 1 165 ? -19.643 -7.218 -0.476 1.00 97.38 165 ARG A N 1
ATOM 1272 C CA . ARG A 1 165 ? -19.314 -8.652 -0.465 1.00 97.38 165 ARG A CA 1
ATOM 1273 C C . ARG A 1 165 ? -18.047 -8.931 0.364 1.00 97.38 165 ARG A C 1
ATOM 1275 O O . ARG A 1 165 ? -16.981 -9.205 -0.193 1.00 97.38 165 ARG A O 1
ATOM 1282 N N . PRO A 1 166 ? -18.101 -8.775 1.706 1.00 95.31 166 PRO A N 1
ATOM 1283 C CA . PRO A 1 166 ? -16.921 -8.898 2.558 1.00 95.31 166 PRO A CA 1
ATOM 1284 C C . PRO A 1 166 ? -16.237 -10.280 2.550 1.00 95.31 166 PRO A C 1
ATOM 1286 O O . PRO A 1 166 ? -15.006 -10.282 2.603 1.00 95.31 166 PRO A O 1
ATOM 1289 N N . PRO A 1 167 ? -16.937 -11.434 2.464 1.00 96.25 167 PRO A N 1
ATOM 1290 C CA . PRO A 1 167 ? -16.267 -12.734 2.377 1.00 96.25 167 PRO A CA 1
ATOM 1291 C C . PRO A 1 167 ? -15.339 -12.840 1.161 1.00 96.25 167 PRO A C 1
ATOM 1293 O O . PRO A 1 167 ? -14.180 -13.231 1.289 1.00 96.25 167 PRO A O 1
ATOM 1296 N N . GLU A 1 168 ? -15.806 -12.415 -0.011 1.00 96.88 168 GLU A N 1
ATOM 1297 C CA . GLU A 1 168 ? -15.029 -12.406 -1.250 1.00 96.88 168 GLU A CA 1
ATOM 1298 C C . GLU A 1 168 ? -13.889 -11.385 -1.187 1.00 96.88 168 GLU A C 1
ATOM 1300 O O . GLU A 1 168 ? -12.772 -11.666 -1.629 1.00 96.88 168 GLU A O 1
ATOM 1305 N N . ALA A 1 169 ? -14.126 -10.224 -0.570 1.00 98.00 169 ALA A N 1
ATOM 1306 C CA . ALA A 1 169 ? -13.078 -9.236 -0.344 1.00 98.00 169 ALA A CA 1
ATOM 1307 C C . ALA A 1 169 ? -11.913 -9.820 0.475 1.00 98.00 169 ALA A C 1
ATOM 1309 O O . ALA A 1 169 ? -10.757 -9.671 0.081 1.00 98.00 169 ALA A O 1
ATOM 1310 N N . ILE A 1 170 ? -12.211 -10.539 1.566 1.00 97.69 170 ILE A N 1
ATOM 1311 C CA . ILE A 1 170 ? -11.209 -11.186 2.432 1.00 97.69 170 ILE A CA 1
ATOM 1312 C C . ILE A 1 170 ? -10.368 -12.198 1.655 1.00 97.69 170 ILE A C 1
ATOM 1314 O O . ILE A 1 170 ? -9.149 -12.210 1.807 1.00 97.69 170 ILE A O 1
ATOM 1318 N N . VAL A 1 171 ? -10.984 -13.009 0.789 1.00 95.06 171 VAL A N 1
ATOM 1319 C CA . VAL A 1 171 ? -10.257 -13.965 -0.064 1.00 95.06 171 VAL A CA 1
ATOM 1320 C C . VAL A 1 171 ? -9.207 -13.249 -0.913 1.00 95.06 171 VAL A C 1
ATOM 1322 O O . VAL A 1 171 ? -8.050 -13.673 -0.974 1.00 95.06 171 VAL A O 1
ATOM 1325 N N . HIS A 1 172 ? -9.591 -12.149 -1.560 1.00 96.44 172 HIS A N 1
ATOM 1326 C CA . HIS A 1 172 ? -8.680 -11.390 -2.406 1.00 96.44 172 HIS A CA 1
ATOM 1327 C C . HIS A 1 172 ? -7.622 -10.638 -1.591 1.00 96.44 172 HIS A C 1
ATOM 1329 O O . HIS A 1 172 ? -6.451 -10.670 -1.959 1.00 96.44 172 HIS A O 1
ATOM 1335 N N . TYR A 1 173 ? -7.965 -10.054 -0.443 1.00 97.81 173 TYR A N 1
ATOM 1336 C CA . TYR A 1 173 ? -6.958 -9.455 0.432 1.00 97.81 173 TYR A CA 1
ATOM 1337 C C . TYR A 1 173 ? -5.940 -10.484 0.938 1.00 97.81 173 TYR A C 1
ATOM 1339 O O . TYR A 1 173 ? -4.742 -10.224 0.869 1.00 97.81 173 TYR A O 1
ATOM 1347 N N . LEU A 1 174 ? -6.375 -11.680 1.346 1.00 95.56 174 LEU A N 1
ATOM 1348 C CA . LEU A 1 174 ? -5.474 -12.751 1.778 1.00 95.56 174 LEU A CA 1
ATOM 1349 C C . LEU A 1 174 ? -4.523 -13.192 0.655 1.00 95.56 174 LEU A C 1
ATOM 1351 O O . LEU A 1 174 ? -3.332 -13.374 0.896 1.00 95.56 174 LEU A O 1
ATOM 1355 N N . ARG A 1 175 ? -5.017 -13.325 -0.583 1.00 94.75 175 ARG A N 1
ATOM 1356 C CA . ARG A 1 175 ? -4.160 -13.620 -1.747 1.00 94.75 175 ARG A CA 1
ATOM 1357 C C . ARG A 1 175 ? -3.137 -12.513 -1.999 1.00 94.75 175 ARG A C 1
ATOM 1359 O O . ARG A 1 175 ? -1.986 -12.818 -2.286 1.00 94.75 175 ARG A O 1
ATOM 1366 N N . SER A 1 176 ? -3.528 -11.249 -1.835 1.00 95.31 176 SER A N 1
ATOM 1367 C CA . SER A 1 176 ? -2.603 -10.114 -1.928 1.00 95.31 176 SER A CA 1
ATOM 1368 C C . SER A 1 176 ? -1.497 -10.190 -0.869 1.00 95.31 176 SER A C 1
ATOM 1370 O O . SER A 1 176 ? -0.323 -10.050 -1.202 1.00 95.31 176 SER A O 1
ATOM 1372 N N . VAL A 1 177 ? -1.845 -10.499 0.387 1.00 94.25 177 VAL A N 1
ATOM 1373 C CA . VAL A 1 177 ? -0.878 -10.683 1.486 1.00 94.25 177 VAL A CA 1
ATOM 1374 C C . VAL A 1 177 ? 0.083 -11.839 1.200 1.00 94.25 177 VAL A C 1
ATOM 1376 O O . VAL A 1 177 ? 1.288 -11.670 1.349 1.00 94.25 177 VAL A O 1
ATOM 1379 N N . ARG A 1 178 ? -0.424 -12.986 0.732 1.00 92.12 178 ARG A N 1
ATOM 1380 C CA . ARG A 1 178 ? 0.396 -14.157 0.370 1.00 92.12 178 ARG A CA 1
ATOM 1381 C C . ARG A 1 178 ? 1.378 -13.884 -0.763 1.00 92.12 178 ARG A C 1
ATOM 1383 O O . ARG A 1 178 ? 2.471 -14.427 -0.749 1.00 92.12 178 ARG A O 1
ATOM 1390 N N . ALA A 1 179 ? 0.983 -13.055 -1.723 1.00 90.56 179 ALA A N 1
ATOM 1391 C CA . ALA A 1 179 ? 1.837 -12.633 -2.828 1.00 90.56 179 ALA A CA 1
ATOM 1392 C C . ALA A 1 179 ? 2.882 -11.580 -2.405 1.00 90.56 179 ALA A C 1
ATOM 1394 O O . ALA A 1 179 ? 3.811 -11.287 -3.148 1.00 90.56 179 ALA A O 1
ATOM 1395 N N . SER A 1 180 ? 2.727 -10.981 -1.222 1.00 90.88 180 SER A N 1
ATOM 1396 C CA . SER A 1 180 ? 3.569 -9.891 -0.725 1.00 90.88 180 SER A CA 1
ATOM 1397 C C . SER A 1 180 ? 4.651 -10.413 0.214 1.00 90.88 180 SER A C 1
ATOM 1399 O O . SER A 1 180 ? 4.765 -9.946 1.349 1.00 90.88 180 SER A O 1
ATOM 1401 N N . THR A 1 181 ? 5.422 -11.400 -0.234 1.00 88.69 181 THR A N 1
ATOM 1402 C CA . THR A 1 181 ? 6.513 -11.984 0.552 1.00 88.69 181 THR A CA 1
ATOM 1403 C C . THR A 1 181 ? 7.838 -11.965 -0.192 1.00 88.69 181 THR A C 1
ATOM 1405 O O . THR A 1 181 ? 7.870 -12.008 -1.419 1.00 88.69 181 THR A O 1
ATOM 1408 N N . ASP A 1 182 ? 8.941 -11.947 0.552 1.00 85.81 182 ASP A N 1
ATOM 1409 C CA . ASP A 1 182 ? 10.254 -12.259 -0.010 1.00 85.81 182 ASP A CA 1
ATOM 1410 C C . ASP A 1 182 ? 10.428 -13.774 -0.261 1.00 85.81 182 ASP A C 1
ATOM 1412 O O . ASP A 1 182 ? 9.514 -14.580 -0.053 1.00 85.81 182 ASP A O 1
ATOM 1416 N N . GLY A 1 183 ? 11.623 -14.171 -0.712 1.00 82.88 183 GLY A N 1
ATOM 1417 C CA . GLY A 1 183 ? 11.957 -15.577 -0.971 1.00 82.88 183 GLY A CA 1
ATOM 1418 C C . GLY A 1 183 ? 11.933 -16.491 0.264 1.00 82.88 183 GLY A C 1
ATOM 1419 O O . GLY A 1 183 ? 11.861 -17.706 0.101 1.00 82.88 183 GLY A O 1
ATOM 1420 N N . ASP A 1 184 ? 11.944 -15.927 1.474 1.00 86.06 184 ASP A N 1
ATOM 1421 C CA . ASP A 1 184 ? 11.929 -16.646 2.753 1.00 86.06 184 ASP A CA 1
ATOM 1422 C C . ASP A 1 184 ? 10.550 -16.582 3.444 1.00 86.06 184 ASP A C 1
ATOM 1424 O O . ASP A 1 184 ? 10.420 -16.896 4.634 1.00 86.06 184 ASP A O 1
ATOM 1428 N N . ALA A 1 185 ? 9.506 -16.194 2.699 1.00 88.38 185 ALA A N 1
ATOM 1429 C CA . ALA A 1 185 ? 8.131 -16.026 3.174 1.00 88.38 185 ALA A CA 1
ATOM 1430 C C . ALA A 1 185 ? 7.969 -14.973 4.290 1.00 88.38 185 ALA A C 1
ATOM 1432 O O . ALA A 1 185 ? 7.031 -15.032 5.102 1.00 88.38 185 ALA A O 1
ATOM 1433 N N . ASN A 1 186 ? 8.868 -13.990 4.341 1.00 88.00 186 ASN A N 1
ATOM 1434 C CA . ASN A 1 186 ? 8.704 -12.825 5.194 1.00 88.00 186 ASN A CA 1
ATOM 1435 C C . ASN A 1 186 ? 7.771 -11.818 4.515 1.00 88.00 186 ASN A C 1
ATOM 1437 O O . ASN A 1 186 ? 7.923 -11.529 3.330 1.00 88.00 186 ASN A O 1
ATOM 1441 N N . LEU A 1 187 ? 6.813 -11.268 5.264 1.00 89.06 187 LEU A N 1
ATOM 1442 C CA . LEU A 1 187 ? 5.871 -10.281 4.734 1.00 89.06 187 LEU A CA 1
ATOM 1443 C C . LEU A 1 187 ? 6.568 -8.960 4.384 1.00 89.06 187 LEU A C 1
ATOM 1445 O O . LEU A 1 187 ? 7.193 -8.334 5.237 1.00 89.06 187 LEU A O 1
ATOM 1449 N N . LEU A 1 188 ? 6.381 -8.500 3.151 1.00 87.62 188 LEU A N 1
ATOM 1450 C CA . LEU A 1 188 ? 6.855 -7.204 2.674 1.00 87.62 188 LEU A CA 1
ATOM 1451 C C . LEU A 1 188 ? 5.957 -6.069 3.200 1.00 87.62 188 LEU A C 1
ATOM 1453 O O . LEU A 1 188 ? 4.755 -6.281 3.404 1.00 87.62 188 LEU A O 1
ATOM 1457 N N . PRO A 1 189 ? 6.471 -4.830 3.342 1.00 88.25 189 PRO A N 1
ATOM 1458 C CA . PRO A 1 189 ? 5.666 -3.690 3.793 1.00 88.25 189 PRO A CA 1
ATOM 1459 C C . PRO A 1 189 ? 4.415 -3.413 2.944 1.00 88.25 189 PRO A C 1
ATOM 1461 O O . PRO A 1 189 ? 3.430 -2.883 3.464 1.00 88.25 189 PRO A O 1
ATOM 1464 N N . TYR A 1 190 ? 4.416 -3.809 1.664 1.00 89.75 190 TYR A N 1
ATOM 1465 C CA . TYR A 1 190 ? 3.245 -3.727 0.785 1.00 89.75 190 TYR A CA 1
ATOM 1466 C C . TYR A 1 190 ? 2.002 -4.379 1.413 1.00 89.75 190 TYR A C 1
ATOM 1468 O O . TYR A 1 190 ? 0.906 -3.823 1.338 1.00 89.75 190 TYR A O 1
ATOM 1476 N N . ALA A 1 191 ? 2.173 -5.509 2.114 1.00 92.44 191 ALA A N 1
ATOM 1477 C CA . ALA A 1 191 ? 1.079 -6.274 2.709 1.00 92.44 191 ALA A CA 1
ATOM 1478 C C . ALA A 1 191 ? 0.267 -5.485 3.753 1.00 92.44 191 ALA A C 1
ATOM 1480 O O . ALA A 1 191 ? -0.872 -5.857 4.038 1.00 92.44 191 ALA A O 1
ATOM 1481 N N . ALA A 1 192 ? 0.798 -4.386 4.303 1.00 92.50 192 ALA A N 1
ATOM 1482 C CA . ALA A 1 192 ? 0.082 -3.582 5.291 1.00 92.50 192 ALA A CA 1
ATOM 1483 C C . ALA A 1 192 ? -1.239 -3.006 4.751 1.00 92.50 192 ALA A C 1
ATOM 1485 O O . ALA A 1 192 ? -2.242 -3.027 5.458 1.00 92.50 192 ALA A O 1
ATOM 1486 N N . GLY A 1 193 ? -1.270 -2.544 3.495 1.00 94.38 193 GLY A N 1
ATOM 1487 C CA . GLY A 1 193 ? -2.486 -2.008 2.868 1.00 94.38 193 GLY A CA 1
ATOM 1488 C C . GLY A 1 193 ? -3.612 -3.051 2.773 1.00 94.38 193 GLY A C 1
ATOM 1489 O O . GLY A 1 193 ? -4.691 -2.841 3.340 1.00 94.38 193 GLY A O 1
ATOM 1490 N N . PRO A 1 194 ? -3.369 -4.207 2.125 1.00 96.62 194 PRO A N 1
ATOM 1491 C CA . PRO A 1 194 ? -4.310 -5.323 2.104 1.00 96.62 194 PRO A CA 1
ATOM 1492 C C . PRO A 1 194 ? -4.727 -5.805 3.500 1.00 96.62 194 PRO A C 1
ATOM 1494 O O . PRO A 1 194 ? -5.903 -6.094 3.711 1.00 96.62 194 PRO A O 1
ATOM 1497 N N . LEU A 1 195 ? -3.806 -5.856 4.471 1.00 97.06 195 LEU A N 1
ATOM 1498 C CA . LEU A 1 195 ? -4.119 -6.235 5.854 1.00 97.06 195 LEU A CA 1
ATOM 1499 C C . LEU A 1 195 ? -5.085 -5.247 6.517 1.00 97.06 195 LEU A C 1
ATOM 1501 O O . LEU A 1 195 ? -6.072 -5.679 7.111 1.00 97.06 195 LEU A O 1
ATOM 1505 N N . SER A 1 196 ? -4.857 -3.935 6.403 1.00 97.31 196 SER A N 1
ATOM 1506 C CA . SER A 1 196 ? -5.778 -2.945 6.975 1.00 97.31 196 SER A CA 1
ATOM 1507 C C . SER A 1 196 ? -7.171 -3.025 6.350 1.00 97.31 196 SER A C 1
ATOM 1509 O O . SER A 1 196 ? -8.173 -3.021 7.065 1.00 97.31 196 SER A O 1
ATOM 1511 N N . ASP A 1 197 ? -7.243 -3.192 5.028 1.00 98.38 197 ASP A N 1
ATOM 1512 C CA . ASP A 1 197 ? -8.504 -3.351 4.300 1.00 98.38 197 ASP A CA 1
ATOM 1513 C C . ASP A 1 197 ? -9.239 -4.649 4.698 1.00 98.38 197 ASP A C 1
ATOM 1515 O O . ASP A 1 197 ? -10.463 -4.665 4.881 1.00 98.38 197 ASP A O 1
ATOM 1519 N N . MET A 1 198 ? -8.494 -5.738 4.902 1.00 98.31 198 MET A N 1
ATOM 1520 C CA . MET A 1 198 ? -9.030 -7.004 5.398 1.00 98.31 198 MET A CA 1
ATOM 1521 C C . MET A 1 198 ? -9.542 -6.885 6.836 1.00 98.31 198 MET A C 1
ATOM 1523 O O . MET A 1 198 ? -10.586 -7.451 7.161 1.00 98.31 198 MET A O 1
ATOM 1527 N N . GLY A 1 199 ? -8.870 -6.101 7.683 1.00 97.75 199 GLY A N 1
ATOM 1528 C CA . GLY A 1 199 ? -9.330 -5.791 9.035 1.00 97.75 199 GLY A CA 1
ATOM 1529 C C . GLY A 1 199 ? -10.700 -5.109 9.042 1.00 97.75 199 GLY A C 1
ATOM 1530 O O . GLY A 1 199 ? -11.584 -5.495 9.812 1.00 97.75 199 GLY A O 1
ATOM 1531 N N . VAL A 1 200 ? -10.926 -4.159 8.126 1.00 97.81 200 VAL A N 1
ATOM 1532 C CA . VAL A 1 200 ? -12.245 -3.536 7.916 1.00 97.81 200 VAL A CA 1
ATOM 1533 C C . VAL A 1 200 ? -13.287 -4.576 7.496 1.00 97.81 200 VAL A C 1
ATOM 1535 O O . VAL A 1 200 ? -14.402 -4.579 8.023 1.00 97.81 200 VAL A O 1
ATOM 1538 N N . ALA A 1 201 ? -12.942 -5.475 6.570 1.00 97.69 201 ALA A N 1
ATOM 1539 C CA . ALA A 1 201 ? -13.855 -6.518 6.106 1.00 97.69 201 ALA A CA 1
ATOM 1540 C C . ALA A 1 201 ? -14.233 -7.508 7.226 1.00 97.69 201 ALA A C 1
ATOM 1542 O O . ALA A 1 201 ? -15.418 -7.782 7.416 1.00 97.69 201 ALA A O 1
ATOM 1543 N N . PHE A 1 202 ? -13.273 -7.967 8.037 1.00 97.44 202 PHE A N 1
ATOM 1544 C CA . PHE A 1 202 ? -13.556 -8.805 9.208 1.00 97.44 202 PHE A CA 1
ATOM 1545 C C . PHE A 1 202 ? -14.417 -8.084 10.246 1.00 97.44 202 PHE A C 1
ATOM 1547 O O . PHE A 1 202 ? -15.358 -8.672 10.777 1.00 97.44 202 PHE A O 1
ATOM 1554 N N . LYS A 1 203 ? -14.161 -6.794 10.502 1.00 96.06 203 LYS A N 1
ATOM 1555 C CA . LYS A 1 203 ? -14.991 -6.001 11.418 1.00 96.06 203 LYS A CA 1
ATOM 1556 C C . LYS A 1 203 ? -16.446 -5.943 10.948 1.00 96.06 203 LYS A C 1
ATOM 1558 O O . LYS A 1 203 ? -17.340 -6.078 11.781 1.00 96.06 203 LYS A O 1
ATOM 1563 N N . ARG A 1 204 ? -16.690 -5.789 9.640 1.00 95.69 204 ARG A N 1
ATOM 1564 C CA . ARG A 1 204 ? -18.044 -5.818 9.051 1.00 95.69 204 ARG A CA 1
ATOM 1565 C C . ARG A 1 204 ? -18.749 -7.163 9.242 1.00 95.69 204 ARG A C 1
ATOM 1567 O O . ARG A 1 204 ? -19.963 -7.177 9.394 1.00 95.69 204 ARG A O 1
ATOM 1574 N N . LEU A 1 205 ? -18.001 -8.265 9.274 1.00 95.50 205 LEU A N 1
ATOM 1575 C CA . LEU A 1 205 ? -18.529 -9.606 9.551 1.00 95.50 205 LEU A CA 1
ATOM 1576 C C . LEU A 1 205 ? -18.709 -9.907 11.051 1.00 95.50 205 LEU A C 1
ATOM 1578 O O . LEU A 1 205 ? -19.154 -10.993 11.400 1.00 95.50 205 LEU A O 1
ATOM 1582 N N . GLY A 1 206 ? -18.356 -8.982 11.950 1.00 94.69 206 GLY A N 1
ATOM 1583 C CA . GLY A 1 206 ? -18.385 -9.219 13.399 1.00 94.69 206 GLY A CA 1
ATOM 1584 C C . GLY A 1 206 ? -17.183 -10.009 13.936 1.00 94.69 206 GLY A C 1
ATOM 1585 O O . GLY A 1 206 ? -17.086 -10.242 15.139 1.00 94.69 206 GLY A O 1
ATOM 1586 N N . GLU A 1 207 ? -16.216 -10.346 13.081 1.00 94.62 207 GLU A N 1
ATOM 1587 C CA . GLU A 1 207 ? -14.993 -11.088 13.408 1.00 94.62 207 GLU A CA 1
ATOM 1588 C C . GLU A 1 207 ? -13.942 -10.169 14.059 1.00 94.62 207 GLU A C 1
ATOM 1590 O O . GLU A 1 207 ? -12.852 -9.925 13.538 1.00 94.62 207 GLU A O 1
ATOM 1595 N N . VAL A 1 208 ? -14.284 -9.610 15.223 1.00 93.38 208 VAL A N 1
ATOM 1596 C CA . VAL A 1 208 ? -13.517 -8.549 15.901 1.00 93.38 208 VAL A CA 1
ATOM 1597 C C . VAL A 1 208 ? -12.068 -8.950 16.191 1.00 93.38 208 VAL A C 1
ATOM 1599 O O . VAL A 1 208 ? -11.161 -8.149 15.974 1.00 93.38 208 VAL A O 1
ATOM 1602 N N . LYS A 1 209 ? -11.825 -10.187 16.643 1.00 91.75 209 LYS A N 1
ATOM 1603 C CA . LYS A 1 209 ? -10.465 -10.663 16.955 1.00 91.75 209 LYS A CA 1
ATOM 1604 C C . LYS A 1 209 ? -9.575 -10.696 15.710 1.00 91.75 209 LYS A C 1
ATOM 1606 O O . LYS A 1 209 ? -8.456 -10.191 15.754 1.00 91.75 209 LYS A O 1
ATOM 1611 N N . LYS A 1 210 ? -10.100 -11.219 14.595 1.00 94.38 210 LYS A N 1
ATOM 1612 C CA . LYS A 1 210 ? -9.399 -11.271 13.302 1.00 94.38 210 LYS A CA 1
ATOM 1613 C C . LYS A 1 210 ? -9.132 -9.870 12.761 1.00 94.38 210 LYS A C 1
ATOM 1615 O O . LYS A 1 210 ? -8.036 -9.594 12.282 1.00 94.38 210 LYS A O 1
ATOM 1620 N N . ALA A 1 211 ? -10.098 -8.959 12.909 1.00 95.56 211 ALA A N 1
ATOM 1621 C CA . ALA A 1 211 ? -9.927 -7.562 12.528 1.00 95.56 211 ALA A CA 1
ATOM 1622 C C . ALA A 1 211 ? -8.758 -6.901 13.277 1.00 95.56 211 ALA A C 1
ATOM 1624 O O . ALA A 1 211 ? -7.881 -6.314 12.644 1.00 95.56 211 ALA A O 1
ATOM 1625 N N . ILE A 1 212 ? -8.705 -7.045 14.607 1.00 91.12 212 ILE A N 1
ATOM 1626 C CA . ILE A 1 212 ? -7.618 -6.501 15.435 1.00 91.12 212 ILE A CA 1
ATOM 1627 C C . ILE A 1 212 ? -6.266 -7.096 15.023 1.00 91.12 212 ILE A C 1
ATOM 1629 O O . ILE A 1 212 ? -5.310 -6.346 14.847 1.00 91.12 212 ILE A O 1
ATOM 1633 N N . GLN A 1 213 ? -6.181 -8.413 14.809 1.00 90.62 213 GLN A N 1
ATOM 1634 C CA . GLN A 1 213 ? -4.944 -9.050 14.344 1.00 90.62 213 GLN A CA 1
ATOM 1635 C C . GLN A 1 213 ? -4.469 -8.478 13.004 1.00 90.62 213 GLN A C 1
ATOM 1637 O O . GLN A 1 213 ? -3.289 -8.162 12.864 1.00 90.62 213 GLN A O 1
ATOM 1642 N N . CYS A 1 214 ? -5.374 -8.270 12.044 1.00 94.88 214 CYS A N 1
ATOM 1643 C CA . CYS A 1 214 ? -5.029 -7.662 10.759 1.00 94.88 214 CYS A CA 1
ATOM 1644 C C . CYS A 1 214 ? -4.435 -6.255 10.928 1.00 94.88 214 CYS A C 1
ATOM 1646 O O . CYS A 1 214 ? -3.404 -5.952 10.328 1.00 94.88 214 CYS A O 1
ATOM 1648 N N . PHE A 1 215 ? -5.028 -5.412 11.782 1.00 92.56 215 PHE A N 1
ATOM 1649 C CA . PHE A 1 215 ? -4.488 -4.077 12.059 1.00 92.56 215 PHE A CA 1
ATOM 1650 C C . PHE A 1 215 ? -3.145 -4.119 12.788 1.0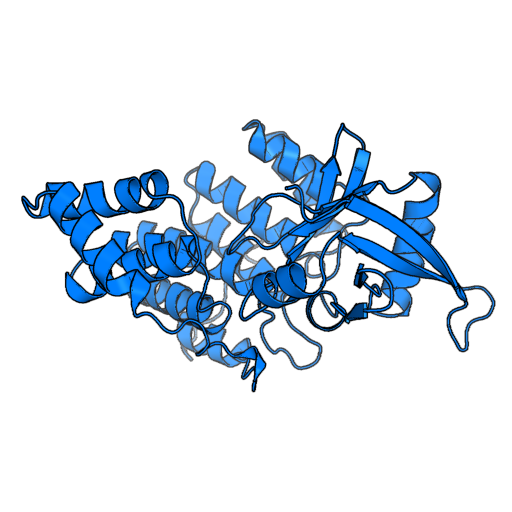0 92.56 215 PHE A C 1
ATOM 1652 O O . PHE A 1 215 ? -2.250 -3.366 12.419 1.00 92.56 215 PHE A O 1
ATOM 1659 N N . ILE A 1 216 ? -2.972 -5.012 13.769 1.00 88.94 216 ILE A N 1
ATOM 1660 C CA . ILE A 1 216 ? -1.690 -5.183 14.469 1.00 88.94 216 ILE A CA 1
ATOM 1661 C C . ILE A 1 216 ? -0.593 -5.558 13.471 1.00 88.94 216 ILE A C 1
ATOM 1663 O O . ILE A 1 216 ? 0.456 -4.924 13.458 1.00 88.94 216 ILE A O 1
ATOM 1667 N N . HIS A 1 217 ? -0.836 -6.532 12.592 1.00 89.81 217 HIS A N 1
ATOM 1668 C CA . HIS A 1 217 ? 0.148 -6.922 11.582 1.00 89.81 217 HIS A CA 1
ATOM 1669 C C . HIS A 1 217 ? 0.390 -5.821 10.540 1.00 89.81 217 HIS A C 1
ATOM 1671 O O . HIS A 1 217 ? 1.541 -5.568 10.191 1.00 89.81 217 HIS A O 1
ATOM 1677 N N . SER A 1 218 ? -0.657 -5.115 10.095 1.00 91.44 218 SER A N 1
ATOM 1678 C CA . SER A 1 218 ? -0.511 -3.947 9.218 1.00 91.44 218 SER A CA 1
ATOM 1679 C C . SER A 1 218 ? 0.386 -2.883 9.847 1.00 91.44 218 SER A C 1
ATOM 1681 O O . SER A 1 218 ? 1.296 -2.388 9.192 1.00 91.44 218 SER A O 1
ATOM 1683 N N . LEU A 1 219 ? 0.135 -2.519 11.104 1.00 88.12 219 LEU A N 1
ATOM 1684 C CA . LEU A 1 219 ? 0.884 -1.484 11.819 1.00 88.12 219 LEU A CA 1
ATOM 1685 C C . LEU A 1 219 ? 2.262 -1.970 12.282 1.00 88.12 219 LEU A C 1
ATOM 1687 O O . LEU A 1 219 ? 3.138 -1.152 12.507 1.00 88.12 219 LEU A O 1
ATOM 1691 N N . HIS A 1 220 ? 2.495 -3.278 12.382 1.00 85.94 220 HIS A N 1
ATOM 1692 C CA . HIS A 1 220 ? 3.838 -3.831 12.580 1.00 85.94 220 HIS A CA 1
ATOM 1693 C C . HIS A 1 220 ? 4.686 -3.718 11.308 1.00 85.94 220 HIS A C 1
ATOM 1695 O O . HIS A 1 220 ? 5.868 -3.394 11.378 1.00 85.94 220 HIS A O 1
ATOM 1701 N N . LEU A 1 221 ? 4.080 -3.956 10.140 1.00 85.06 221 LEU A N 1
ATOM 1702 C CA . LEU A 1 221 ? 4.746 -3.801 8.843 1.00 85.06 221 LEU A CA 1
ATOM 1703 C C . LEU A 1 221 ? 4.934 -2.334 8.461 1.00 85.06 221 LEU A C 1
ATOM 1705 O O . LEU A 1 221 ? 5.976 -1.969 7.921 1.00 85.06 221 LEU A O 1
ATOM 1709 N N . ARG A 1 222 ? 3.920 -1.506 8.734 1.00 86.62 222 ARG A N 1
ATOM 1710 C CA . ARG A 1 222 ? 3.953 -0.062 8.519 1.00 86.62 222 ARG A CA 1
ATOM 1711 C C . ARG A 1 222 ? 3.454 0.725 9.749 1.00 86.62 222 ARG A C 1
ATOM 1713 O O . ARG A 1 222 ? 2.309 1.180 9.751 1.00 86.62 222 ARG A O 1
ATOM 1720 N N . PRO A 1 223 ? 4.300 0.938 10.783 1.00 84.06 223 PRO A N 1
ATOM 1721 C CA . PRO A 1 223 ? 3.948 1.729 11.983 1.00 84.06 223 PRO A CA 1
ATOM 1722 C C . PRO A 1 223 ? 3.486 3.168 11.724 1.00 84.06 223 PRO A C 1
ATOM 1724 O O . PRO A 1 223 ? 2.733 3.759 12.499 1.00 84.06 223 PRO A O 1
ATOM 1727 N N . ASN A 1 224 ? 3.956 3.732 10.623 1.00 85.44 224 ASN A N 1
ATOM 1728 C CA . ASN A 1 224 ? 3.648 5.060 10.118 1.00 85.44 224 ASN A CA 1
ATOM 1729 C C . ASN A 1 224 ? 2.598 5.033 8.995 1.00 85.44 224 ASN A C 1
ATOM 1731 O O . ASN A 1 224 ? 2.657 5.874 8.115 1.00 85.44 224 ASN A O 1
ATOM 1735 N N . HIS A 1 225 ? 1.640 4.099 9.026 1.00 88.69 225 HIS A N 1
ATOM 1736 C CA . HIS A 1 225 ? 0.526 4.018 8.073 1.00 88.69 225 HIS A CA 1
ATOM 1737 C C . HIS A 1 225 ? -0.707 4.793 8.579 1.00 88.69 225 HIS A C 1
ATOM 1739 O O . HIS A 1 225 ? -1.466 4.255 9.395 1.00 88.69 225 HIS A O 1
ATOM 1745 N N . PRO A 1 226 ? -0.960 6.043 8.129 1.00 90.25 226 PRO A N 1
ATOM 1746 C CA . PRO A 1 226 ? -1.974 6.889 8.753 1.00 90.25 226 PRO A CA 1
ATOM 1747 C C . PRO A 1 226 ? -3.391 6.360 8.564 1.00 90.25 226 PRO A C 1
ATOM 1749 O O . PRO A 1 226 ? -4.179 6.399 9.503 1.00 90.25 226 PRO A O 1
ATOM 1752 N N . GLU A 1 227 ? -3.719 5.830 7.382 1.00 91.12 227 GLU A N 1
ATOM 1753 C CA . GLU A 1 227 ? -5.049 5.276 7.112 1.00 91.12 227 GLU A CA 1
ATOM 1754 C C . GLU A 1 227 ? -5.357 4.088 8.034 1.00 91.12 227 GLU A C 1
ATOM 1756 O O . GLU A 1 227 ? -6.436 4.047 8.627 1.00 91.12 227 GLU A O 1
ATOM 1761 N N . ALA A 1 228 ? -4.403 3.173 8.243 1.00 92.56 228 ALA A N 1
ATOM 1762 C CA . ALA A 1 228 ? -4.573 2.065 9.181 1.00 92.56 228 ALA A CA 1
ATOM 1763 C C . ALA A 1 228 ? -4.707 2.536 10.636 1.00 92.56 228 ALA A C 1
ATOM 1765 O O . ALA A 1 228 ? -5.572 2.026 11.344 1.00 92.56 228 ALA A O 1
ATOM 1766 N N . LEU A 1 229 ? -3.908 3.517 11.080 1.00 92.31 229 LEU A N 1
ATOM 1767 C CA . LEU A 1 229 ? -4.010 4.093 12.430 1.00 92.31 229 LEU A CA 1
ATOM 1768 C C . LEU A 1 229 ? -5.388 4.720 12.665 1.00 92.31 229 LEU A C 1
ATOM 1770 O O . LEU A 1 229 ? -6.067 4.379 13.635 1.00 92.31 229 LEU A O 1
ATOM 1774 N N . LEU A 1 230 ? -5.799 5.609 11.755 1.00 92.81 230 LEU A N 1
ATOM 1775 C CA . LEU A 1 230 ? -7.073 6.325 11.801 1.00 92.81 230 LEU A CA 1
ATOM 1776 C C . LEU A 1 230 ? -8.263 5.361 11.775 1.00 92.81 230 LEU A C 1
ATOM 1778 O O . LEU A 1 230 ? -9.192 5.476 12.578 1.00 92.81 230 LEU A O 1
ATOM 1782 N N . THR A 1 231 ? -8.206 4.366 10.893 1.00 93.56 231 THR A N 1
ATOM 1783 C CA . THR A 1 231 ? -9.243 3.340 10.785 1.00 93.56 231 THR A CA 1
ATOM 1784 C C . THR A 1 231 ? -9.298 2.471 12.037 1.00 93.56 231 THR A C 1
ATOM 1786 O O . THR A 1 231 ? -10.387 2.218 12.548 1.00 93.56 231 THR A O 1
ATOM 1789 N N . PHE A 1 232 ? -8.152 2.041 12.570 1.00 92.69 232 PHE A N 1
ATOM 1790 C CA . PHE A 1 232 ? -8.098 1.175 13.744 1.00 92.69 232 PHE A CA 1
ATOM 1791 C C . PHE A 1 232 ? -8.791 1.811 14.950 1.00 92.69 232 PHE A C 1
ATOM 1793 O O . PHE A 1 232 ? -9.757 1.241 15.458 1.00 92.69 232 PHE A O 1
ATOM 1800 N N . PHE A 1 233 ? -8.384 3.010 15.381 1.00 90.25 233 PHE A N 1
ATOM 1801 C CA . PHE A 1 233 ? -9.031 3.612 16.553 1.00 90.25 233 PHE A CA 1
ATOM 1802 C C . PHE A 1 233 ? -10.478 4.026 16.273 1.00 90.25 233 PHE A C 1
ATOM 1804 O O . PHE A 1 233 ? -11.292 4.027 17.190 1.00 90.25 233 PHE A O 1
ATOM 1811 N N . SER A 1 234 ? -10.835 4.347 15.023 1.00 90.50 234 SER A N 1
ATOM 1812 C CA . SER A 1 234 ? -12.231 4.628 14.675 1.00 90.50 234 SER A CA 1
ATOM 1813 C C . SER A 1 234 ? -13.118 3.387 14.790 1.00 90.50 234 SER A C 1
ATOM 1815 O O . SER A 1 234 ? -14.310 3.528 15.060 1.00 90.50 234 SER A O 1
ATOM 1817 N N . LEU A 1 235 ? -12.578 2.186 14.563 1.00 91.38 235 LEU A N 1
ATOM 1818 C CA . LEU A 1 235 ? -13.311 0.922 14.688 1.00 91.38 235 LEU A CA 1
ATOM 1819 C C . LEU A 1 235 ? -13.270 0.332 16.105 1.00 91.38 235 LEU A C 1
ATOM 1821 O O . LEU A 1 235 ? -14.141 -0.482 16.443 1.00 91.38 235 LEU A O 1
ATOM 1825 N N . PHE A 1 236 ? -12.285 0.737 16.913 1.00 90.31 236 PHE A N 1
ATOM 1826 C CA . PHE A 1 236 ? -12.064 0.294 18.294 1.00 90.31 236 PHE A CA 1
ATOM 1827 C C . PHE A 1 236 ? -11.829 1.486 19.252 1.00 90.31 236 PHE A C 1
ATOM 1829 O O . PHE A 1 236 ? -10.751 1.609 19.837 1.00 90.31 236 PHE A O 1
ATOM 1836 N N . PRO A 1 237 ? -12.818 2.383 19.424 1.00 90.12 237 PRO A N 1
ATOM 1837 C CA . PRO A 1 237 ? -12.647 3.658 20.126 1.00 90.12 237 PRO A CA 1
ATOM 1838 C C . PRO A 1 237 ? -12.823 3.565 21.657 1.00 90.12 237 PRO A C 1
ATOM 1840 O O . PRO A 1 237 ? -13.354 4.481 22.291 1.00 90.12 237 PRO A O 1
ATOM 1843 N N . ASP A 1 238 ? -12.468 2.436 22.268 1.00 86.44 238 ASP A N 1
ATOM 1844 C CA . ASP A 1 238 ? -12.812 2.178 23.672 1.00 86.44 238 ASP A CA 1
ATOM 1845 C C . ASP A 1 238 ? -12.002 3.044 24.650 1.00 86.44 238 ASP A C 1
ATOM 1847 O O . ASP A 1 238 ? -12.542 3.480 25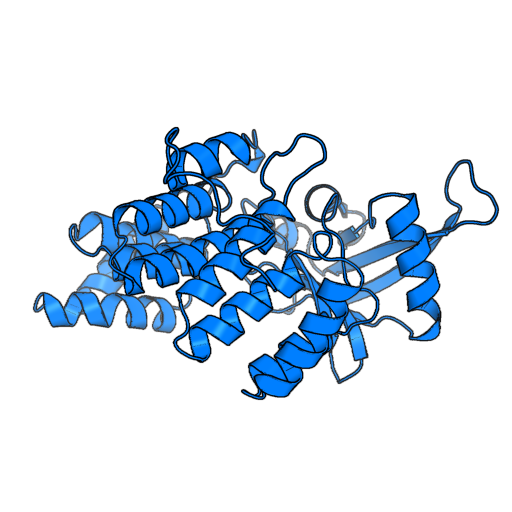.666 1.00 86.44 238 ASP A O 1
ATOM 1851 N N . ASP A 1 239 ? -10.748 3.358 24.309 1.00 87.75 239 ASP A N 1
ATOM 1852 C CA . ASP A 1 239 ? -9.849 4.205 25.098 1.00 87.75 239 ASP A CA 1
ATOM 1853 C C . ASP A 1 239 ? -9.545 5.514 24.354 1.00 87.75 239 ASP A C 1
ATOM 1855 O O . ASP A 1 239 ? -8.999 5.517 23.248 1.00 87.75 239 ASP A O 1
ATOM 1859 N N . GLU A 1 240 ? -9.866 6.646 24.980 1.00 92.38 240 GLU A N 1
ATOM 1860 C CA . GLU A 1 240 ? -9.585 7.966 24.422 1.00 92.38 240 GLU A CA 1
ATOM 1861 C C . GLU A 1 240 ? -8.097 8.212 24.190 1.00 92.38 240 GLU A C 1
ATOM 1863 O O . GLU A 1 240 ? -7.727 8.859 23.211 1.00 92.38 240 GLU A O 1
ATOM 1868 N N . ASN A 1 241 ? -7.235 7.703 25.070 1.00 90.38 241 ASN A N 1
ATOM 1869 C CA . ASN A 1 241 ? -5.797 7.878 24.919 1.00 90.38 241 ASN A CA 1
ATOM 1870 C C . ASN A 1 241 ? -5.310 7.177 23.653 1.00 90.38 241 ASN A C 1
ATOM 1872 O O . ASN A 1 241 ? -4.474 7.726 22.943 1.00 90.38 241 ASN A O 1
ATOM 1876 N N . LEU A 1 242 ? -5.877 6.011 23.324 1.00 87.56 242 LEU A N 1
ATOM 1877 C CA . LEU A 1 242 ? -5.573 5.291 22.090 1.00 87.56 242 LEU A CA 1
ATOM 1878 C C . LEU A 1 242 ? -6.073 6.052 20.852 1.00 87.56 242 LEU A C 1
ATOM 1880 O O . LEU A 1 242 ? -5.351 6.152 19.858 1.00 87.56 242 LEU A O 1
ATOM 1884 N N . VAL A 1 243 ? -7.274 6.636 20.928 1.00 92.56 243 VAL A N 1
ATOM 1885 C CA . VAL A 1 243 ? -7.836 7.498 19.872 1.00 92.56 243 VAL A CA 1
ATOM 1886 C C . VAL A 1 243 ? -6.944 8.716 19.631 1.00 92.56 243 VAL A C 1
ATOM 1888 O O . VAL A 1 243 ? -6.544 8.989 18.497 1.00 92.56 243 VAL A O 1
ATOM 1891 N N . LEU A 1 244 ? -6.588 9.433 20.698 1.00 94.19 244 LEU A N 1
ATOM 1892 C CA . LEU A 1 244 ? -5.711 10.594 20.620 1.00 94.19 244 LEU A CA 1
ATOM 1893 C C . LEU A 1 244 ? -4.322 10.201 20.119 1.00 94.19 244 LEU A C 1
ATOM 1895 O O . LEU A 1 244 ? -3.773 10.923 19.292 1.00 94.19 244 LEU A O 1
ATOM 1899 N N . PHE A 1 245 ? -3.771 9.070 20.569 1.00 90.88 245 PHE A N 1
ATOM 1900 C CA . PHE A 1 245 ? -2.467 8.566 20.135 1.00 90.88 245 PHE A CA 1
ATOM 1901 C C . PHE A 1 245 ? -2.443 8.307 18.630 1.00 90.88 245 PHE A C 1
ATOM 1903 O O . PHE A 1 245 ? -1.560 8.808 17.936 1.00 90.88 245 PHE A O 1
ATOM 1910 N N . GLY A 1 246 ? -3.437 7.589 18.099 1.00 90.81 246 GLY A N 1
ATOM 1911 C CA . GLY A 1 246 ? -3.533 7.330 16.663 1.00 90.81 246 GLY A CA 1
ATOM 1912 C C . GLY A 1 246 ? -3.711 8.611 15.845 1.00 90.81 246 GLY A C 1
ATOM 1913 O O . GLY A 1 246 ? -3.048 8.788 14.823 1.00 90.81 246 GLY A O 1
ATOM 1914 N N . ALA A 1 247 ? -4.550 9.540 16.316 1.00 94.75 247 ALA A N 1
ATOM 1915 C CA . ALA A 1 247 ? -4.752 10.833 15.667 1.00 94.75 247 ALA A CA 1
ATOM 1916 C C . ALA A 1 247 ? -3.478 11.696 15.683 1.00 94.75 247 ALA A C 1
ATOM 1918 O O . ALA A 1 247 ? -3.107 12.270 14.659 1.00 94.75 247 ALA A O 1
ATOM 1919 N N . ALA A 1 248 ? -2.781 11.763 16.819 1.00 93.88 248 ALA A N 1
ATOM 1920 C CA . ALA A 1 248 ? -1.524 12.490 16.952 1.00 93.88 248 ALA A CA 1
ATOM 1921 C C . ALA A 1 248 ? -0.432 11.894 16.066 1.00 93.88 248 ALA A C 1
ATOM 1923 O O . ALA A 1 248 ? 0.282 12.642 15.404 1.00 93.88 248 ALA A O 1
ATOM 1924 N N . ARG A 1 249 ? -0.342 10.562 15.988 1.00 91.19 249 ARG A N 1
ATOM 1925 C CA . ARG A 1 249 ? 0.627 9.883 15.124 1.00 91.19 249 ARG A CA 1
ATOM 1926 C C . ARG A 1 249 ? 0.354 10.159 13.655 1.00 91.19 249 ARG A C 1
ATOM 1928 O O . ARG A 1 249 ? 1.272 10.540 12.939 1.00 91.19 249 ARG A O 1
ATOM 1935 N N . ALA A 1 250 ? -0.905 10.087 13.221 1.00 92.25 250 ALA A N 1
ATOM 1936 C CA . ALA A 1 250 ? -1.291 10.475 11.866 1.00 92.25 250 ALA A CA 1
ATOM 1937 C C . ALA A 1 250 ? -0.882 11.928 11.544 1.00 92.25 250 ALA A C 1
ATOM 1939 O O . ALA A 1 250 ? -0.324 12.185 10.475 1.00 92.25 250 ALA A O 1
ATOM 1940 N N . LEU A 1 251 ? -1.106 12.870 12.470 1.00 93.56 251 LEU A N 1
ATOM 1941 C CA . LEU A 1 251 ? -0.682 14.270 12.322 1.00 93.56 251 LEU A CA 1
ATOM 1942 C C . LEU A 1 251 ? 0.843 14.422 12.273 1.00 93.56 251 LEU A C 1
ATOM 1944 O O . LEU A 1 251 ? 1.337 15.178 11.441 1.00 93.56 251 LEU A O 1
ATOM 1948 N N . ALA A 1 252 ? 1.579 13.704 13.124 1.00 90.88 252 ALA A N 1
ATOM 1949 C CA . ALA A 1 252 ? 3.040 13.732 13.161 1.00 90.88 252 ALA A CA 1
ATOM 1950 C C . ALA A 1 252 ? 3.645 13.243 11.836 1.00 90.88 252 ALA A C 1
ATOM 1952 O O . ALA A 1 252 ? 4.589 13.847 11.333 1.00 90.88 252 ALA A O 1
ATOM 1953 N N . ILE A 1 253 ? 3.052 12.207 11.230 1.00 88.38 253 ILE A N 1
ATOM 1954 C CA . ILE A 1 253 ? 3.458 11.688 9.914 1.00 88.38 253 ILE A CA 1
ATOM 1955 C C . ILE A 1 253 ? 3.220 12.727 8.800 1.00 88.38 253 ILE A C 1
ATOM 1957 O O . ILE A 1 253 ? 3.955 12.763 7.814 1.00 88.38 253 ILE A O 1
ATOM 1961 N N . GLY A 1 254 ? 2.229 13.610 8.967 1.00 88.56 254 GLY A N 1
ATOM 1962 C CA . GLY A 1 254 ? 1.896 14.672 8.010 1.00 88.56 254 GLY A CA 1
ATOM 1963 C C . GLY A 1 254 ? 0.457 14.638 7.491 1.00 88.56 254 GLY A C 1
ATOM 1964 O O . GLY A 1 254 ? 0.133 15.350 6.539 1.00 88.56 254 GLY A O 1
ATOM 1965 N N . SER A 1 255 ? -0.427 13.840 8.098 1.00 90.44 255 SER A N 1
ATOM 1966 C CA . SER A 1 255 ? -1.845 13.802 7.725 1.00 90.44 255 SER A CA 1
ATOM 1967 C C . SER A 1 255 ? -2.504 15.172 7.856 1.00 90.44 255 SER A C 1
ATOM 1969 O O . SER A 1 255 ? -2.286 15.907 8.819 1.00 90.44 255 SER A O 1
ATOM 1971 N N . ARG A 1 256 ? -3.379 15.503 6.902 1.00 90.06 256 ARG A N 1
ATOM 1972 C CA . ARG A 1 256 ? -4.116 16.769 6.920 1.00 90.06 256 ARG A CA 1
ATOM 1973 C C . ARG A 1 256 ? -5.132 16.801 8.071 1.00 90.06 256 ARG A C 1
ATOM 1975 O O . ARG A 1 256 ? -5.781 15.801 8.379 1.00 90.06 256 ARG A O 1
ATOM 1982 N N . ASN A 1 257 ? -5.309 17.979 8.673 1.00 91.81 257 ASN A N 1
ATOM 1983 C CA . ASN A 1 257 ? -6.221 18.181 9.806 1.00 91.81 257 ASN A CA 1
ATOM 1984 C C . ASN A 1 257 ? -7.678 17.805 9.494 1.00 91.81 257 ASN A C 1
ATOM 1986 O O . ASN A 1 257 ? -8.380 17.340 10.386 1.00 91.81 257 ASN A O 1
ATOM 1990 N N . ASP A 1 258 ? -8.138 18.037 8.263 1.00 91.25 258 ASP A N 1
ATOM 1991 C CA . ASP A 1 258 ? -9.492 17.693 7.816 1.00 91.25 258 ASP A CA 1
ATOM 1992 C C . ASP A 1 258 ? -9.702 16.174 7.794 1.00 91.25 258 ASP A C 1
ATOM 1994 O O . ASP A 1 258 ? -10.717 15.689 8.289 1.00 91.25 258 ASP A O 1
ATOM 1998 N N . MET A 1 259 ? -8.709 15.422 7.311 1.00 90.44 259 MET A N 1
ATOM 1999 C CA . MET A 1 259 ? -8.733 13.960 7.324 1.00 90.44 259 MET A CA 1
ATOM 2000 C C . MET A 1 259 ? -8.782 13.419 8.756 1.00 90.44 259 MET A C 1
ATOM 2002 O O . MET A 1 259 ? -9.652 12.617 9.078 1.00 90.44 259 MET A O 1
ATOM 2006 N N . VAL A 1 260 ? -7.896 13.883 9.641 1.00 94.69 260 VAL A N 1
ATOM 2007 C CA . VAL A 1 260 ? -7.881 13.435 11.047 1.00 94.69 260 VAL A CA 1
ATOM 2008 C C . VAL A 1 260 ? -9.173 13.834 11.768 1.00 94.69 260 VAL A C 1
ATOM 2010 O O . VAL A 1 260 ? -9.755 13.029 12.494 1.00 94.69 260 VAL A O 1
ATOM 2013 N N . GLY A 1 261 ? -9.666 15.050 11.519 1.00 93.94 261 GLY A N 1
ATOM 2014 C CA . GLY A 1 261 ? -10.933 15.539 12.058 1.00 93.94 261 GLY A CA 1
ATOM 2015 C C . GLY A 1 261 ? -12.130 14.681 11.643 1.00 93.94 261 GLY A C 1
ATOM 2016 O O . GLY A 1 261 ? -12.986 14.410 12.479 1.00 93.94 261 GLY A O 1
ATOM 2017 N N . HIS A 1 262 ? -12.166 14.193 10.398 1.00 92.12 262 HIS A N 1
ATOM 2018 C CA . HIS A 1 262 ? -13.218 13.290 9.921 1.00 92.12 262 HIS A CA 1
ATOM 2019 C C . HIS A 1 262 ? -13.286 11.989 10.739 1.00 92.12 262 HIS A C 1
ATOM 2021 O O . HIS A 1 262 ? -14.370 11.575 11.141 1.00 92.12 262 HIS A O 1
ATOM 2027 N N . TYR A 1 263 ? -12.143 11.364 11.042 1.00 92.19 263 TYR A N 1
ATOM 2028 C CA . TYR A 1 263 ? -12.113 10.149 11.868 1.00 92.19 263 TYR A CA 1
ATOM 2029 C C . TYR A 1 263 ? -12.461 10.422 13.338 1.00 92.19 263 TYR A C 1
ATOM 2031 O O . TYR A 1 263 ? -13.165 9.630 13.965 1.00 92.19 263 TYR A O 1
ATOM 2039 N N . LEU A 1 264 ? -12.021 11.558 13.889 1.00 94.94 264 LEU A N 1
ATOM 2040 C CA . LEU A 1 264 ? -12.355 11.953 15.261 1.00 94.94 264 LEU A CA 1
ATOM 2041 C C . LEU A 1 264 ? -13.827 12.347 15.434 1.00 94.94 264 LEU A C 1
ATOM 2043 O O . LEU A 1 264 ? -14.345 12.222 16.540 1.00 94.94 264 LEU A O 1
ATOM 2047 N N . LEU A 1 265 ? -14.512 12.802 14.379 1.00 93.19 265 LEU A N 1
ATOM 2048 C CA . LEU A 1 265 ? -15.903 13.256 14.457 1.00 93.19 265 LEU A CA 1
ATOM 2049 C C . LEU A 1 265 ? -16.837 12.163 14.991 1.00 93.19 265 LEU A C 1
ATOM 2051 O O . LEU A 1 265 ? -17.628 12.431 15.891 1.00 93.19 265 LEU A O 1
ATOM 2055 N N . ASN A 1 266 ? -16.703 10.927 14.501 1.00 86.44 266 ASN A N 1
ATOM 2056 C CA . ASN A 1 266 ? -17.528 9.803 14.959 1.00 86.44 266 ASN A CA 1
ATOM 2057 C C . ASN A 1 266 ? -17.345 9.540 16.459 1.00 86.44 266 ASN A C 1
ATOM 2059 O O . ASN A 1 266 ? -18.321 9.359 17.187 1.00 86.44 266 ASN A O 1
ATOM 2063 N N . TYR A 1 267 ? -16.094 9.560 16.924 1.00 91.25 267 TYR A N 1
ATOM 2064 C CA . TYR A 1 267 ? -15.772 9.413 18.340 1.00 91.25 267 TYR A CA 1
ATOM 2065 C C . TYR A 1 267 ? -16.342 10.566 19.173 1.00 91.25 267 TYR A C 1
ATOM 2067 O O . TYR A 1 267 ? -16.985 10.341 20.199 1.00 91.25 267 TYR A O 1
ATOM 2075 N N . ALA A 1 268 ? -16.144 11.797 18.697 1.00 93.94 268 ALA A N 1
ATOM 2076 C CA . ALA A 1 268 ? -16.580 13.011 19.363 1.00 93.94 268 ALA A CA 1
ATOM 2077 C C . ALA A 1 268 ? -18.098 13.018 19.575 1.00 93.94 268 ALA A C 1
ATOM 2079 O O . ALA A 1 268 ? -18.568 13.192 20.698 1.00 93.94 268 ALA A O 1
ATOM 2080 N N . SER A 1 269 ? -18.861 12.739 18.515 1.00 91.88 269 SER A N 1
ATOM 2081 C CA . SER A 1 269 ? -20.321 12.682 18.571 1.00 91.88 269 SER A CA 1
ATOM 2082 C C . SER A 1 269 ? -20.832 11.562 19.478 1.00 91.88 269 SER A C 1
ATOM 2084 O O . SER A 1 269 ? -21.749 11.794 20.259 1.00 91.88 269 SER A O 1
ATOM 2086 N N . ALA A 1 270 ? -20.232 10.368 19.427 1.00 90.75 270 ALA A N 1
ATOM 2087 C CA . ALA A 1 270 ? -20.672 9.225 20.232 1.00 90.75 270 ALA A CA 1
ATOM 2088 C C . ALA A 1 270 ? -20.407 9.381 21.741 1.00 90.75 270 ALA A C 1
ATOM 2090 O O . ALA A 1 270 ? -20.989 8.649 22.542 1.00 90.75 270 ALA A O 1
ATOM 2091 N N . ARG A 1 271 ? -19.505 10.290 22.135 1.00 92.44 271 ARG A N 1
ATOM 2092 C CA . ARG A 1 271 ? -19.081 10.504 23.529 1.00 92.44 271 ARG A CA 1
ATOM 2093 C C . ARG A 1 271 ? -19.310 11.933 24.025 1.00 92.44 271 ARG A C 1
ATOM 2095 O O . ARG A 1 271 ? -18.768 12.294 25.064 1.00 92.44 271 ARG A O 1
ATOM 2102 N N . GLU A 1 272 ? -20.080 12.732 23.282 1.00 93.81 272 GLU A N 1
ATOM 2103 C CA . GLU A 1 272 ? -20.378 14.142 23.590 1.00 93.81 272 GLU A CA 1
ATOM 2104 C C . GLU A 1 272 ? -19.113 14.981 23.853 1.00 93.81 272 GLU A C 1
ATOM 2106 O O . GLU A 1 272 ? -19.071 15.868 24.706 1.00 93.81 272 GLU A O 1
ATOM 2111 N N . ARG A 1 273 ? -18.042 14.686 23.112 1.00 95.75 273 ARG A N 1
ATOM 2112 C CA . ARG A 1 273 ? -16.770 15.405 23.195 1.00 95.75 273 ARG A CA 1
ATOM 2113 C C . ARG A 1 273 ? -16.722 16.514 22.156 1.00 95.75 273 ARG A C 1
ATOM 2115 O O . ARG A 1 273 ? -17.199 16.364 21.035 1.00 95.75 273 ARG A O 1
ATOM 2122 N N . ASP A 1 274 ? -16.066 17.612 22.510 1.00 96.62 274 ASP A N 1
ATOM 2123 C CA . ASP A 1 274 ? -15.777 18.683 21.563 1.00 96.62 274 ASP A CA 1
ATOM 2124 C C . ASP A 1 274 ? -14.655 18.257 20.594 1.00 96.62 274 ASP A C 1
ATOM 2126 O O . ASP A 1 274 ? -13.536 17.928 21.004 1.00 96.62 274 ASP A O 1
ATOM 2130 N N . LEU A 1 275 ? -14.958 18.256 19.291 1.00 96.38 275 LEU A N 1
ATOM 2131 C CA . LEU A 1 275 ? -14.012 17.869 18.239 1.00 96.38 275 LEU A CA 1
ATOM 2132 C C . LEU A 1 275 ? -12.789 18.797 18.180 1.00 96.38 275 LEU A C 1
ATOM 2134 O O . LEU A 1 275 ? -11.675 18.327 17.943 1.00 96.38 275 LEU A O 1
ATOM 2138 N N . ALA A 1 276 ? -12.972 20.103 18.384 1.00 96.69 276 ALA A N 1
ATOM 2139 C CA . ALA A 1 276 ? -11.875 21.063 18.349 1.00 96.69 276 ALA A CA 1
ATOM 2140 C C . ALA A 1 276 ? -10.913 20.839 19.524 1.00 96.69 276 ALA A C 1
ATOM 2142 O O . ALA A 1 276 ? -9.697 20.926 19.336 1.00 96.69 276 ALA A O 1
ATOM 2143 N N . VAL A 1 277 ? -11.436 20.469 20.699 1.00 97.25 277 VAL A N 1
ATOM 2144 C CA . VAL A 1 277 ? -10.625 20.070 21.859 1.00 97.25 277 VAL A CA 1
ATOM 2145 C C . VAL A 1 277 ? -9.815 18.811 21.548 1.00 97.25 277 VAL A C 1
ATOM 2147 O O . VAL A 1 277 ? -8.595 18.831 21.708 1.00 97.25 277 VAL A O 1
ATOM 2150 N N . LEU A 1 278 ? -10.448 17.746 21.040 1.00 96.81 278 LEU A N 1
ATOM 2151 C CA . LEU A 1 278 ? -9.747 16.503 20.681 1.00 96.81 278 LEU A CA 1
ATOM 2152 C C . LEU A 1 278 ? -8.653 16.743 19.631 1.00 96.81 278 LEU A C 1
ATOM 2154 O O . LEU A 1 278 ? -7.527 16.268 19.780 1.00 96.81 278 LEU A O 1
ATOM 2158 N N . LEU A 1 279 ? -8.951 17.533 18.597 1.00 97.00 279 LEU A N 1
ATOM 2159 C CA . LEU A 1 279 ? -7.978 17.882 17.565 1.00 97.00 279 LEU A CA 1
ATOM 2160 C C . LEU A 1 279 ? -6.823 18.720 18.135 1.00 97.00 279 LEU A C 1
ATOM 2162 O O . LEU A 1 279 ? -5.675 18.541 17.729 1.00 97.00 279 LEU A O 1
ATOM 2166 N N . SER A 1 280 ? -7.100 19.626 19.076 1.00 97.50 280 SER A N 1
ATOM 2167 C CA . SER A 1 280 ? -6.064 20.400 19.767 1.00 97.50 280 SER A CA 1
ATOM 2168 C C . SER A 1 280 ? -5.152 19.505 20.609 1.00 97.50 280 SER A C 1
ATOM 2170 O O . SER A 1 280 ? -3.934 19.671 20.564 1.00 97.50 280 SER A O 1
ATOM 2172 N N . MET A 1 281 ? -5.715 18.533 21.335 1.00 97.00 281 MET A N 1
ATOM 2173 C CA . MET A 1 281 ? -4.947 17.557 22.119 1.00 97.00 281 MET A CA 1
ATOM 2174 C C . MET A 1 281 ? -4.057 16.693 21.218 1.00 97.00 281 MET A C 1
ATOM 2176 O O . MET A 1 281 ? -2.859 16.573 21.471 1.00 97.00 281 MET A O 1
ATOM 2180 N N . ALA A 1 282 ? -4.608 16.165 20.121 1.00 96.75 282 ALA A N 1
ATOM 2181 C CA . ALA A 1 282 ? -3.849 15.371 19.157 1.00 96.75 282 ALA A CA 1
ATOM 2182 C C . ALA A 1 282 ? -2.689 16.171 18.534 1.00 96.75 282 ALA A C 1
ATOM 2184 O O . ALA A 1 282 ? -1.580 15.659 18.417 1.00 96.75 282 ALA A O 1
ATOM 2185 N N . LYS A 1 283 ? -2.907 17.452 18.198 1.00 96.94 283 LYS A N 1
ATOM 2186 C CA . LYS A 1 283 ? -1.858 18.354 17.681 1.00 96.94 283 LYS A CA 1
ATOM 2187 C C . LYS A 1 283 ? -0.767 18.680 18.694 1.00 96.94 283 LYS A C 1
ATOM 2189 O O . LYS A 1 283 ? 0.360 18.955 18.295 1.00 96.94 283 LYS A O 1
ATOM 2194 N N . ALA A 1 284 ? -1.106 18.754 19.979 1.00 96.44 284 ALA A N 1
ATOM 2195 C CA . ALA A 1 284 ? -0.111 18.969 21.020 1.00 96.44 284 ALA A CA 1
ATOM 2196 C C . ALA A 1 284 ? 0.796 17.737 21.122 1.00 96.44 284 ALA A C 1
ATOM 2198 O O . ALA A 1 284 ? 2.006 17.861 20.959 1.00 96.44 284 ALA A O 1
ATOM 2199 N N . MET A 1 285 ? 0.195 16.552 21.251 1.00 95.50 285 MET A N 1
ATOM 2200 C CA . MET A 1 285 ? 0.922 15.286 21.345 1.00 95.50 285 MET A CA 1
ATOM 2201 C C . MET A 1 285 ? 1.747 14.974 20.088 1.00 95.50 285 MET A C 1
ATOM 2203 O O . MET A 1 285 ? 2.855 14.461 20.198 1.00 95.50 285 MET A O 1
ATOM 2207 N N . SER A 1 286 ? 1.266 15.333 18.893 1.00 94.31 286 SER A N 1
ATOM 2208 C CA . SER A 1 286 ? 1.984 15.053 17.643 1.00 94.31 286 SER A CA 1
ATOM 2209 C C . SER A 1 286 ? 3.337 15.763 17.541 1.00 94.31 286 SER A C 1
ATOM 2211 O O . SER A 1 286 ? 4.206 15.309 16.808 1.00 94.31 286 SER A O 1
ATOM 2213 N N . ARG A 1 287 ? 3.525 16.893 18.238 1.00 92.94 287 ARG A N 1
ATOM 2214 C CA . ARG A 1 287 ? 4.778 17.674 18.206 1.00 92.94 287 ARG A CA 1
ATOM 2215 C C . ARG A 1 287 ? 5.912 17.015 18.980 1.00 92.94 287 ARG A C 1
ATOM 2217 O O . ARG A 1 287 ? 7.069 17.319 18.721 1.00 92.94 287 ARG A O 1
ATOM 2224 N N . GLU A 1 288 ? 5.565 16.165 19.935 1.00 89.06 288 GLU A N 1
ATOM 2225 C CA . GLU A 1 288 ? 6.500 15.477 20.828 1.00 89.06 288 GLU A CA 1
ATOM 2226 C C . GLU A 1 288 ? 6.720 14.021 20.396 1.00 89.06 288 GLU A C 1
ATOM 2228 O O . GLU A 1 288 ? 7.451 13.277 21.044 1.00 89.06 288 GLU A O 1
ATOM 2233 N N . MET A 1 289 ? 6.066 13.599 19.310 1.00 86.69 289 MET A N 1
ATOM 2234 C CA . MET A 1 289 ? 6.014 12.206 18.908 1.00 86.69 289 MET A CA 1
ATOM 2235 C C . MET A 1 289 ? 7.251 11.806 18.111 1.00 86.69 289 MET A C 1
ATOM 2237 O O . MET A 1 289 ? 7.546 12.380 17.063 1.00 86.69 289 MET A O 1
ATOM 2241 N N . ASP A 1 290 ? 7.938 10.778 18.595 1.00 81.38 290 ASP A N 1
ATOM 2242 C CA . ASP A 1 290 ? 9.057 10.172 17.890 1.00 81.38 290 ASP A CA 1
ATOM 2243 C C . ASP A 1 290 ? 8.547 9.165 16.846 1.00 81.38 290 ASP A C 1
ATOM 2245 O O . ASP A 1 290 ? 7.886 8.175 17.171 1.00 81.38 290 ASP A O 1
ATOM 2249 N N . LEU A 1 291 ? 8.836 9.438 15.572 1.00 78.62 291 LEU A N 1
ATOM 2250 C CA . LEU A 1 291 ? 8.495 8.564 14.446 1.00 78.62 291 LEU A CA 1
ATOM 2251 C C . LEU A 1 291 ? 9.612 7.568 14.105 1.00 78.62 291 LEU A C 1
ATOM 2253 O O . LEU A 1 291 ? 9.418 6.727 13.224 1.00 78.62 291 LEU A O 1
ATOM 2257 N N . SER A 1 292 ? 10.765 7.663 14.779 1.00 68.00 292 SER A N 1
ATOM 2258 C CA . SER A 1 292 ? 11.964 6.868 14.497 1.00 68.00 292 SER A CA 1
ATOM 2259 C C . SER A 1 292 ? 11.872 5.416 14.970 1.00 68.00 292 SER A C 1
ATOM 2261 O O . SER A 1 292 ? 12.689 4.593 14.551 1.00 68.00 292 SER A O 1
ATOM 2263 N N . ASP A 1 293 ? 10.850 5.078 15.766 1.00 58.88 293 ASP A N 1
ATOM 2264 C CA . ASP A 1 293 ? 10.525 3.710 16.186 1.00 58.88 293 ASP A CA 1
ATOM 2265 C C . ASP A 1 293 ? 9.866 2.934 15.027 1.00 58.88 293 ASP A C 1
ATOM 2267 O O . ASP A 1 293 ? 8.692 2.552 15.046 1.00 58.88 293 ASP A O 1
ATOM 2271 N N . TRP A 1 294 ? 10.634 2.803 13.942 1.00 59.91 294 TRP A N 1
ATOM 2272 C CA . TRP A 1 294 ? 10.267 2.165 12.690 1.00 59.91 294 TRP A CA 1
ATOM 2273 C C . TRP A 1 294 ? 11.284 1.062 12.334 1.00 59.91 294 TRP A C 1
ATOM 2275 O O . TRP A 1 294 ? 12.498 1.258 12.458 1.00 59.91 294 TRP A O 1
ATOM 2285 N N . PRO A 1 295 ? 10.825 -0.099 11.832 1.00 43.50 295 PRO A N 1
ATOM 2286 C CA . PRO A 1 295 ? 11.645 -1.291 11.641 1.00 43.50 295 PRO A CA 1
ATOM 2287 C C . PRO A 1 295 ? 12.780 -1.207 10.606 1.00 43.50 295 PRO A C 1
ATOM 2289 O O . PRO A 1 295 ? 13.472 -2.203 10.452 1.00 43.50 295 PRO A O 1
ATOM 2292 N N . PHE A 1 296 ? 13.085 -0.085 9.941 1.00 41.78 296 PHE A N 1
ATOM 2293 C CA . PHE A 1 296 ? 14.220 -0.049 8.991 1.00 41.78 296 PHE A CA 1
ATOM 2294 C C . PHE A 1 296 ? 15.593 -0.251 9.642 1.00 41.78 296 PHE A C 1
ATOM 2296 O O . PHE A 1 296 ? 16.527 -0.657 8.959 1.00 41.78 296 PHE A O 1
ATOM 2303 N N . ARG A 1 297 ? 15.740 -0.076 10.965 1.00 41.34 297 ARG A N 1
ATOM 2304 C CA . ARG A 1 297 ? 16.994 -0.478 11.629 1.00 41.34 297 ARG A CA 1
ATOM 2305 C C . ARG A 1 297 ? 17.119 -1.993 11.824 1.00 41.34 297 ARG A C 1
ATOM 2307 O O . ARG A 1 297 ? 18.224 -2.467 12.072 1.00 41.34 297 ARG A O 1
ATOM 2314 N N . SER A 1 298 ? 16.025 -2.758 11.742 1.00 44.03 298 SER A N 1
ATOM 2315 C CA . SER A 1 298 ? 16.001 -4.229 11.839 1.00 44.03 298 SER A CA 1
ATOM 2316 C C . SER A 1 298 ? 14.612 -4.769 11.471 1.00 44.03 298 SER A C 1
ATOM 2318 O O . SER A 1 298 ? 13.814 -5.047 12.376 1.00 44.03 298 SER A O 1
ATOM 2320 N N . PRO A 1 299 ? 14.281 -4.929 10.179 1.00 48.94 299 PRO A N 1
ATOM 2321 C CA . PRO A 1 299 ? 12.956 -5.376 9.807 1.00 48.94 299 PRO A CA 1
ATOM 2322 C C . PRO A 1 299 ? 12.796 -6.850 10.166 1.00 48.94 299 PRO A C 1
ATOM 2324 O O . PRO A 1 299 ? 13.216 -7.755 9.453 1.00 48.94 299 PRO A O 1
ATOM 2327 N N . ARG A 1 300 ? 12.182 -7.111 11.321 1.00 53.06 300 ARG A N 1
ATOM 2328 C CA . ARG A 1 300 ? 11.632 -8.427 11.643 1.00 53.06 300 ARG A CA 1
ATOM 2329 C C . ARG A 1 300 ? 10.238 -8.485 11.050 1.00 53.06 300 ARG A C 1
ATOM 2331 O O . ARG A 1 300 ? 9.235 -8.304 11.743 1.00 53.06 300 ARG A O 1
ATOM 2338 N N . PHE A 1 301 ? 10.211 -8.661 9.739 1.00 62.75 301 PHE A N 1
ATOM 2339 C CA . PHE A 1 301 ? 9.005 -8.968 8.998 1.00 62.75 301 PHE A CA 1
ATOM 2340 C C . PHE A 1 301 ? 8.377 -10.227 9.604 1.00 62.75 301 PHE A C 1
ATOM 2342 O O . PHE A 1 301 ? 9.046 -11.242 9.809 1.00 62.75 301 PHE A O 1
ATOM 2349 N N . GLY A 1 302 ? 7.103 -10.139 9.986 1.00 71.19 302 GLY A N 1
ATOM 2350 C CA . GLY A 1 302 ? 6.378 -11.311 10.459 1.00 71.19 302 GLY A CA 1
ATOM 2351 C C . GLY A 1 302 ? 6.382 -12.377 9.366 1.00 71.19 302 GLY A C 1
ATOM 2352 O O . GLY A 1 302 ? 6.168 -12.062 8.195 1.00 71.19 302 GLY A O 1
ATOM 2353 N N . ARG A 1 303 ? 6.631 -13.635 9.735 1.00 87.56 303 ARG A N 1
ATOM 2354 C CA . ARG A 1 303 ? 6.491 -14.752 8.796 1.00 87.56 303 ARG A CA 1
ATOM 2355 C C . ARG A 1 303 ? 5.028 -14.910 8.407 1.00 87.56 303 ARG A C 1
ATOM 2357 O O . ARG A 1 303 ? 4.167 -14.881 9.291 1.00 87.56 303 ARG A O 1
ATOM 2364 N N . LEU A 1 304 ? 4.767 -15.139 7.120 1.00 89.94 304 LEU A N 1
ATOM 2365 C CA . LEU A 1 304 ? 3.419 -15.399 6.605 1.00 89.94 304 LEU A CA 1
ATOM 2366 C C . LEU A 1 304 ? 2.715 -16.499 7.415 1.00 89.94 304 LEU A C 1
ATOM 2368 O O . LEU A 1 304 ? 1.591 -16.310 7.864 1.00 89.94 304 LEU A O 1
ATOM 2372 N N . GLU A 1 305 ? 3.417 -17.598 7.693 1.00 89.25 305 GLU A N 1
ATOM 2373 C CA . GLU A 1 305 ? 2.885 -18.722 8.471 1.00 89.25 305 GLU A CA 1
ATOM 2374 C C . GLU A 1 305 ? 2.447 -18.310 9.887 1.00 89.25 305 GLU A C 1
ATOM 2376 O O . GLU A 1 305 ? 1.391 -18.718 10.364 1.00 89.25 305 GLU A O 1
ATOM 2381 N N . ALA A 1 306 ? 3.235 -17.471 10.568 1.00 86.38 306 ALA A N 1
ATOM 2382 C CA . ALA A 1 306 ? 2.900 -17.002 11.911 1.00 86.38 306 ALA A CA 1
ATOM 2383 C C . ALA A 1 306 ? 1.654 -16.104 11.897 1.00 86.38 306 ALA A C 1
ATOM 2385 O O . ALA A 1 306 ? 0.819 -16.193 12.798 1.00 86.38 306 ALA A O 1
ATOM 2386 N N . PHE A 1 307 ? 1.517 -15.270 10.862 1.00 88.44 307 PHE A N 1
ATOM 2387 C CA . PHE A 1 307 ? 0.320 -14.468 10.635 1.00 88.44 307 PHE A CA 1
ATOM 2388 C C . PHE A 1 307 ? -0.913 -15.350 10.385 1.00 88.44 307 PHE A C 1
ATOM 2390 O O . PHE A 1 307 ? -1.926 -15.189 11.065 1.00 88.44 307 PHE A O 1
ATOM 2397 N N . GLU A 1 308 ? -0.829 -16.309 9.460 1.00 90.31 308 GLU A N 1
ATOM 2398 C CA . GLU A 1 308 ? -1.955 -17.186 9.119 1.00 90.31 308 GLU A CA 1
ATOM 2399 C C . GLU A 1 308 ? -2.385 -18.051 10.306 1.00 90.31 308 GLU A C 1
ATOM 2401 O O . GLU A 1 308 ? -3.580 -18.162 10.582 1.00 90.31 308 GLU A O 1
ATOM 2406 N N . ARG A 1 309 ? -1.424 -18.579 11.073 1.00 86.94 309 ARG A N 1
ATOM 2407 C CA . ARG A 1 309 ? -1.700 -19.318 12.309 1.00 86.94 309 ARG A CA 1
ATOM 2408 C C . ARG A 1 309 ? -2.410 -18.452 13.343 1.00 86.94 309 ARG A C 1
ATOM 2410 O O . ARG A 1 309 ? -3.360 -18.901 13.976 1.00 86.94 309 ARG A O 1
ATOM 2417 N N . GLY A 1 310 ? -1.974 -17.202 13.504 1.00 84.25 310 GLY A N 1
ATOM 2418 C CA . GLY A 1 310 ? -2.642 -16.241 14.378 1.00 84.25 310 GLY A CA 1
ATOM 2419 C C . GLY A 1 310 ? -4.086 -15.975 13.950 1.00 84.25 310 GLY A C 1
ATOM 2420 O O . GLY A 1 310 ? -4.968 -15.920 14.806 1.00 84.25 310 GLY A O 1
ATOM 2421 N N . LEU A 1 311 ? -4.320 -15.848 12.640 1.00 85.56 311 LEU A N 1
ATOM 2422 C CA . LEU A 1 311 ? -5.608 -15.469 12.062 1.00 85.56 311 LEU A CA 1
ATOM 2423 C C . LEU A 1 311 ? -6.642 -16.606 12.042 1.00 85.56 311 LEU A C 1
ATOM 2425 O O . LEU A 1 311 ? -7.835 -16.348 12.236 1.00 85.56 311 LEU A O 1
ATOM 2429 N N . PHE A 1 312 ? -6.207 -17.845 11.799 1.00 83.50 312 PHE A N 1
ATOM 2430 C CA . PHE A 1 312 ? -7.101 -18.990 11.596 1.00 83.50 312 PHE A CA 1
ATOM 2431 C C . PHE A 1 312 ? -6.997 -20.087 12.675 1.00 83.50 312 PHE A C 1
ATOM 2433 O O . PHE A 1 312 ? -7.955 -20.835 12.855 1.00 83.50 312 PHE A O 1
ATOM 2440 N N . GLY A 1 313 ? -5.921 -20.137 13.468 1.00 71.25 313 GLY A N 1
ATOM 2441 C CA . GLY A 1 313 ? -5.689 -21.174 14.486 1.00 71.25 313 GLY A CA 1
ATOM 2442 C C . GLY A 1 313 ? -5.154 -22.502 13.922 1.00 71.25 313 GLY A C 1
ATOM 2443 O O . GLY A 1 313 ? -4.997 -22.652 12.717 1.00 71.25 313 GLY A O 1
ATOM 2444 N N . ASP A 1 314 ? -4.874 -23.473 14.803 1.00 55.00 314 ASP A N 1
ATOM 2445 C CA . ASP A 1 314 ? -4.271 -24.784 14.464 1.00 55.00 314 ASP A CA 1
ATOM 2446 C C . ASP A 1 314 ? -5.305 -25.917 14.184 1.00 55.00 314 ASP A C 1
ATOM 2448 O O . ASP A 1 314 ? -4.935 -27.088 14.121 1.00 55.00 314 ASP A O 1
ATOM 2452 N N . GLY A 1 315 ? -6.610 -25.619 14.078 1.00 43.28 315 GLY A N 1
ATOM 2453 C CA . GLY A 1 315 ? -7.689 -26.625 13.943 1.00 43.28 315 GLY A CA 1
ATOM 2454 C C . GLY A 1 315 ? -8.211 -26.827 12.511 1.00 43.28 315 GLY A C 1
ATOM 2455 O O . GLY A 1 315 ? -7.963 -25.995 11.649 1.00 43.28 315 GLY A O 1
ATOM 2456 N N . GLU A 1 316 ? -8.982 -27.894 12.251 1.00 42.66 316 GLU A N 1
ATOM 2457 C CA . GLU A 1 316 ? -9.577 -28.194 10.924 1.00 42.66 316 GLU A CA 1
ATOM 2458 C C . GLU A 1 316 ? -10.538 -27.096 10.399 1.00 42.66 316 GLU A C 1
ATOM 2460 O O . GLU A 1 316 ? -10.651 -26.921 9.189 1.00 42.66 316 GLU A O 1
ATOM 2465 N N . ASP A 1 317 ? -11.135 -26.280 11.282 1.00 44.41 317 ASP A N 1
ATOM 2466 C CA . ASP A 1 317 ? -11.894 -25.052 10.941 1.00 44.41 317 ASP A CA 1
ATOM 2467 C C . ASP A 1 317 ? -10.992 -23.819 10.681 1.00 44.41 317 ASP A C 1
ATOM 2469 O O . ASP A 1 317 ? -11.463 -22.742 10.306 1.00 44.41 317 ASP A O 1
ATOM 2473 N N . GLY A 1 318 ? -9.688 -23.970 10.918 1.00 40.69 318 GLY A N 1
ATOM 2474 C CA . GLY A 1 318 ? -8.617 -22.985 10.757 1.00 40.69 318 GLY A CA 1
ATOM 2475 C C . GLY A 1 318 ? -7.806 -23.158 9.474 1.00 40.69 318 GLY A C 1
ATOM 2476 O O . GLY A 1 318 ? -6.790 -22.490 9.280 1.00 40.69 318 GLY A O 1
ATOM 2477 N N . ALA A 1 319 ? -8.242 -24.028 8.563 1.00 39.47 319 ALA A N 1
ATOM 2478 C CA . ALA A 1 319 ? -7.681 -24.029 7.225 1.00 39.47 319 ALA A CA 1
ATOM 2479 C C . ALA A 1 319 ? -8.095 -22.722 6.518 1.00 39.47 319 ALA A C 1
ATOM 2481 O O . ALA A 1 319 ? -9.288 -22.399 6.482 1.00 39.47 319 ALA A O 1
ATOM 2482 N N . PRO A 1 320 ? -7.160 -21.957 5.920 1.00 41.22 320 PRO A N 1
ATOM 2483 C CA . PRO A 1 320 ? -7.552 -20.924 4.970 1.00 41.22 320 PRO A CA 1
ATOM 2484 C C . PRO A 1 320 ? -8.463 -21.568 3.914 1.00 41.22 320 PRO A C 1
ATOM 2486 O O . PRO A 1 320 ? -8.232 -22.734 3.574 1.00 41.22 320 PRO A O 1
ATOM 2489 N N . PRO A 1 321 ? -9.488 -20.860 3.400 1.00 38.94 321 PRO A N 1
ATOM 2490 C CA . PRO A 1 321 ? -10.459 -21.456 2.489 1.00 38.94 321 PRO A CA 1
ATOM 2491 C C . PRO A 1 321 ? -9.716 -22.213 1.380 1.00 38.94 321 PRO A C 1
ATOM 2493 O O . PRO A 1 321 ? -8.782 -21.649 0.789 1.00 38.94 321 PRO A O 1
ATOM 2496 N N . PRO A 1 322 ? -10.045 -23.499 1.148 1.00 36.72 322 PRO A N 1
ATOM 2497 C CA . PRO A 1 322 ? -9.266 -24.327 0.249 1.00 36.72 322 PRO A CA 1
ATOM 2498 C C . PRO A 1 322 ? -9.273 -23.704 -1.152 1.00 36.72 322 PRO A C 1
ATOM 2500 O O . PRO A 1 322 ? -10.271 -23.086 -1.538 1.00 36.72 322 PRO A O 1
ATOM 2503 N N . PRO A 1 323 ? -8.208 -23.890 -1.955 1.00 39.72 323 PRO A N 1
ATOM 2504 C CA . PRO A 1 323 ? -8.158 -23.407 -3.335 1.00 39.72 323 PRO A CA 1
ATOM 2505 C C . PRO A 1 323 ? -9.379 -23.820 -4.168 1.00 39.72 323 PRO A C 1
ATOM 2507 O O . PRO A 1 323 ? -9.732 -23.146 -5.123 1.00 39.72 323 PRO A O 1
ATOM 2510 N N . SER A 1 324 ? -10.039 -24.917 -3.795 1.00 36.50 324 SER A N 1
ATOM 2511 C CA . SER A 1 324 ? -11.234 -25.461 -4.440 1.00 36.50 324 SER A CA 1
ATOM 2512 C C . SER A 1 324 ? -12.551 -24.776 -4.061 1.00 36.50 324 SER A C 1
ATOM 2514 O O . SER A 1 324 ? -13.550 -25.019 -4.726 1.00 36.50 324 SER A O 1
ATOM 2516 N N . ALA A 1 325 ? -12.583 -23.914 -3.040 1.00 30.91 325 ALA A N 1
ATOM 2517 C CA . ALA A 1 325 ? -13.723 -23.025 -2.779 1.00 30.91 325 ALA A CA 1
ATOM 2518 C C . ALA A 1 325 ? -13.719 -21.786 -3.709 1.00 30.91 325 ALA A C 1
ATOM 2520 O O . ALA A 1 325 ? -14.446 -20.828 -3.464 1.00 30.91 325 ALA A O 1
ATOM 2521 N N . LEU A 1 326 ? -12.856 -21.790 -4.738 1.00 40.78 326 LEU A N 1
ATOM 2522 C CA . LEU A 1 326 ? -12.518 -20.659 -5.613 1.00 40.78 326 LEU A CA 1
ATOM 2523 C C . LEU A 1 326 ? -12.798 -20.954 -7.099 1.00 40.78 326 LEU A C 1
ATOM 2525 O O . LEU A 1 326 ? -12.132 -20.375 -7.958 1.00 40.78 326 LEU A O 1
ATOM 2529 N N . ASN A 1 327 ? -13.761 -21.839 -7.380 1.00 29.33 327 ASN A N 1
ATOM 2530 C CA . ASN A 1 327 ? -14.376 -21.978 -8.704 1.00 29.33 327 ASN A CA 1
ATOM 2531 C C . ASN A 1 327 ? -15.712 -21.239 -8.743 1.00 29.33 327 ASN A C 1
ATOM 2533 O O . ASN A 1 327 ? -16.525 -21.478 -7.822 1.00 29.33 327 ASN A O 1
#

Radius of gyration: 20.42 Å; chains: 1; bounding box: 47×52×52 Å

pLDDT: mean 87.32, std 13.89, range [29.33, 98.38]

Sequence (327 aa):
MKLHTGGSYSFSPIDGDRDAEAASFVFEAASAVEVEKLLEAMYVEPSLRLVDGRLAYCITLPDRDPTPWSIPIRPDDVGRIAAGASRTNTLPTLIRCGETEFDLHEFVRHLEHDWSGRVARALASFGRGELEQAMELLHAVTADNPLGVPAAHHVLGRCYRTLERPPEAIVHYLRSVRASTDGDANLLPYAAGPLSDMGVAFKRLGEVKKAIQCFIHSLHLRPNHPEALLTFFSLFPDDENLVLFGAARALAIGSRNDMVGHYLLNYASARERDLAVLLSMAKAMSREMDLSDWPFRSPRFGRLEAFERGLFGDGEDGAPPPPSALN